Protein AF-A0A956CFL6-F1 (afdb_monomer)

Secondary structure (DSSP, 8-state):
-PPPPP----------------------------------PPPPP---PPPPPPPPPPPPPP---------PPPP---PPPP--PPP--------------TTSS-EEEEEEEEEETTEEEEEEEEE-TT-EEEEEEEEEE-HHHHHHHHHHHHHHHSS--TTEEEEEEEEEEEEE-SSGGG-EEEEEEEEEEEEEE---TTTS--BTTB-----EEEEEEEEEEEEEEEEEEETTTEEEEEEEEEEEEEEEEEEEE-----HHHHHHHHHHHHHHHHHHHHH-EEEEEEEEEEEE--

Mean predicted aligned error: 14.21 Å

Foldseek 3Di:
DDDDDDDDPDPPPPPPPPDPPPDPPPPPDDPPPPPDPPPDDDPDDDDDDPDDDDDPDDDDDDDDPPDDDPDDDDDDDDDDDDDDDDDDPPPPPPPPVCPVPPLQDKWWKKKFKDKPQAWTWIKIWIAHSQFKIKMKIKGKHALVSVCVQQVVLCVVPVHRPSFFHIWMKIWIKIWGDNDVVFQKIKIKTKMKIKTKGADDQVVVDCDPVDRFDFGIKIKIFIKIKMKIWGWDDDPDWKIKIKIKMKMATPWMFMDTRTPDPDPVNVVVVVVVRVVVGVSCNVPVMDIIIMIMIITTPD

Nearest PDB structures (foldseek):
  2vdf-assembly1_A  TM=3.842E-01  e=7.792E-02  Neisseria meningitidis
  6z8s-assembly2_B  TM=2.575E-01  e=1.413E-02  Pseudomonas aeruginosa PAO1
  3qq2-assembly1_A-2  TM=3.361E-01  e=1.146E-01  Bordetella pertussis
 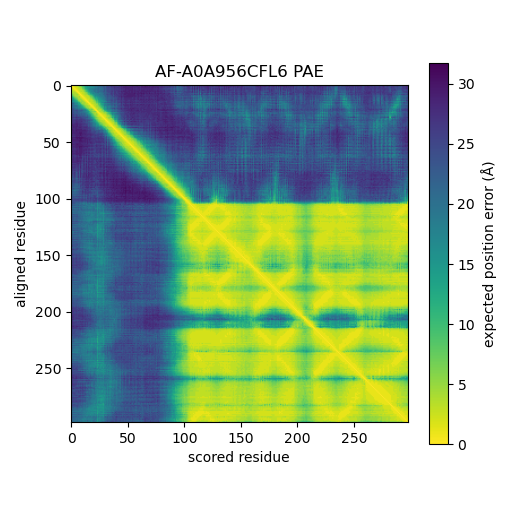 6z8u-assembly2_B  TM=2.393E-01  e=1.337E-02  Pseudomonas aeruginosa PAO1
  3qq2-assembly2_C  TM=2.927E-01  e=5.357E-01  Bordetella pertussis

Radius of gyration: 29.97 Å; Cα contacts (8 Å, |Δi|>4): 490; chains: 1; bounding box: 77×43×96 Å

Structure (mmCIF, N/CA/C/O backbone):
data_AF-A0A956CFL6-F1
#
_entry.id   AF-A0A956CFL6-F1
#
loop_
_atom_site.group_PDB
_atom_site.id
_atom_site.type_symbol
_atom_site.label_atom_id
_atom_site.label_alt_id
_atom_site.label_comp_id
_atom_site.label_asym_id
_atom_site.label_entity_id
_atom_site.label_seq_id
_atom_site.pdbx_PDB_ins_code
_atom_site.Cartn_x
_atom_site.Cartn_y
_atom_site.Cartn_z
_atom_site.occupancy
_atom_site.B_iso_or_equiv
_atom_site.auth_seq_id
_atom_site.auth_comp_id
_atom_site.auth_asym_id
_atom_site.auth_atom_id
_atom_site.pdbx_PDB_model_num
ATOM 1 N N . MET A 1 1 ? -13.188 -22.582 42.045 1.00 44.16 1 MET A N 1
ATOM 2 C CA . MET A 1 1 ? -12.687 -22.415 40.666 1.00 44.16 1 MET A CA 1
ATOM 3 C C . MET A 1 1 ? -13.712 -23.016 39.712 1.00 44.16 1 MET A C 1
ATOM 5 O O . MET A 1 1 ? -13.712 -24.233 39.569 1.00 44.16 1 MET A O 1
ATOM 9 N N . PRO A 1 2 ? -14.647 -22.235 39.146 1.00 41.56 2 PRO A N 1
ATOM 10 C CA . PRO A 1 2 ? -15.514 -22.729 38.086 1.00 41.56 2 PRO A CA 1
ATOM 11 C C . PRO A 1 2 ? -14.830 -22.556 36.720 1.00 41.56 2 PRO A C 1
ATOM 13 O O . PRO A 1 2 ? -14.077 -21.609 36.503 1.00 41.56 2 PRO A O 1
ATOM 16 N N . ALA A 1 3 ? -15.049 -23.527 35.836 1.00 42.81 3 ALA A N 1
ATOM 17 C CA . ALA A 1 3 ? -14.457 -23.612 34.504 1.00 42.81 3 ALA A CA 1
ATOM 18 C C . ALA A 1 3 ? -15.039 -22.555 33.545 1.00 42.81 3 ALA A C 1
ATOM 20 O O . ALA A 1 3 ? -16.239 -22.282 33.627 1.00 42.81 3 ALA A O 1
ATOM 21 N N . PRO A 1 4 ? -14.254 -22.004 32.598 1.00 44.91 4 PRO A N 1
ATOM 22 C CA . PRO A 1 4 ? -14.815 -21.162 31.553 1.00 44.91 4 PRO A CA 1
ATOM 23 C C . PRO A 1 4 ? -15.626 -22.019 30.573 1.00 44.91 4 PRO A C 1
ATOM 25 O O . PRO A 1 4 ? -15.122 -22.942 29.926 1.00 44.91 4 PRO A O 1
ATOM 28 N N . SER A 1 5 ? -16.916 -21.706 30.509 1.00 39.75 5 SER A N 1
ATOM 29 C CA . SER A 1 5 ? -17.884 -22.220 29.553 1.00 39.75 5 SER A CA 1
ATOM 30 C C . SER A 1 5 ? -17.546 -21.743 28.139 1.00 39.75 5 SER A C 1
ATOM 32 O O . SER A 1 5 ? -17.231 -20.583 27.889 1.00 39.75 5 SER A O 1
ATOM 34 N N . ARG A 1 6 ? -17.613 -22.686 27.198 1.00 50.19 6 ARG A N 1
ATOM 35 C CA . ARG A 1 6 ? -17.475 -22.461 25.758 1.00 50.19 6 ARG A CA 1
ATOM 36 C C . ARG A 1 6 ? -18.605 -21.551 25.266 1.00 50.19 6 ARG A C 1
ATOM 38 O O . ARG A 1 6 ? -19.769 -21.906 25.429 1.00 50.19 6 ARG A O 1
ATOM 45 N N . ALA A 1 7 ? -18.260 -20.449 24.605 1.00 34.88 7 ALA A N 1
ATOM 46 C CA . ALA A 1 7 ? -19.191 -19.655 23.812 1.00 34.88 7 ALA A CA 1
ATOM 47 C C . ALA A 1 7 ? -18.748 -19.641 22.341 1.00 34.88 7 ALA A C 1
ATOM 49 O O . ALA A 1 7 ? -17.567 -19.531 22.024 1.00 34.88 7 ALA A O 1
ATOM 50 N N . LEU A 1 8 ? -19.747 -19.849 21.488 1.00 33.66 8 LEU A N 1
ATOM 51 C CA . LEU A 1 8 ? -19.752 -20.103 20.052 1.00 33.66 8 LEU A CA 1
ATOM 52 C C . LEU A 1 8 ? -18.698 -19.340 19.224 1.00 33.66 8 LEU A C 1
ATOM 54 O O . LEU A 1 8 ? -18.769 -18.121 19.088 1.00 33.66 8 LEU A O 1
ATOM 58 N N . LEU A 1 9 ? -17.844 -20.088 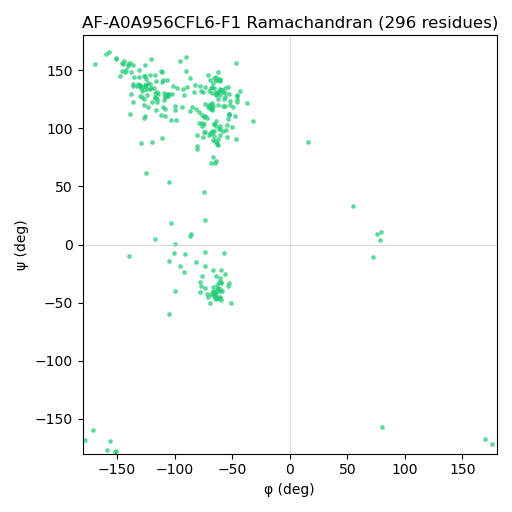18.512 1.00 30.09 9 LEU A N 1
ATOM 59 C CA . LEU A 1 9 ? -17.349 -19.653 17.204 1.00 30.09 9 LEU A CA 1
ATOM 60 C C . LEU A 1 9 ? -18.549 -19.635 16.244 1.00 30.09 9 LEU A C 1
ATOM 62 O O . LEU A 1 9 ? -18.960 -20.673 15.723 1.00 30.09 9 LEU A O 1
ATOM 66 N N . GLY A 1 10 ? -19.136 -18.460 16.039 1.00 27.61 10 GLY A N 1
ATOM 67 C CA . GLY A 1 10 ? -20.010 -18.219 14.900 1.00 27.61 10 GLY A CA 1
ATOM 68 C C . GLY A 1 10 ? -19.170 -18.262 13.629 1.00 27.61 10 GLY A C 1
ATOM 69 O O . GLY A 1 10 ? -18.249 -17.465 13.467 1.00 27.61 10 GLY A O 1
ATOM 70 N N . ALA A 1 11 ? -19.467 -19.207 12.740 1.00 27.94 11 ALA A N 1
ATOM 71 C CA . ALA A 1 11 ? -18.923 -19.221 11.393 1.00 27.94 11 ALA A CA 1
ATOM 72 C C . ALA A 1 11 ? -19.377 -17.943 10.669 1.00 27.94 11 ALA A C 1
ATOM 74 O O . ALA A 1 11 ? -20.512 -17.852 10.201 1.00 27.94 11 ALA A O 1
ATOM 75 N N . ALA A 1 12 ? -18.503 -16.939 10.604 1.00 30.56 12 ALA A N 1
ATOM 76 C CA . ALA A 1 12 ? -18.672 -15.813 9.702 1.00 30.56 12 ALA A CA 1
ATOM 77 C C . ALA A 1 12 ? -18.477 -16.348 8.280 1.00 30.56 12 ALA A C 1
ATOM 79 O O . ALA A 1 12 ? -17.354 -16.535 7.813 1.00 30.56 12 ALA A O 1
ATOM 80 N N . ALA A 1 13 ? -19.585 -16.672 7.617 1.00 26.25 13 ALA A N 1
ATOM 81 C CA . ALA A 1 13 ? -19.594 -16.948 6.193 1.00 26.25 13 ALA A CA 1
ATOM 82 C C . ALA A 1 13 ? -19.112 -15.681 5.472 1.00 26.25 13 ALA A C 1
ATOM 84 O O . ALA A 1 13 ? -19.848 -14.700 5.352 1.00 26.25 13 ALA A O 1
ATOM 85 N N . LEU A 1 14 ? -17.849 -15.704 5.041 1.00 28.67 14 LEU A N 1
ATOM 86 C CA . LEU A 1 14 ? -17.231 -14.709 4.176 1.00 28.67 14 LEU A CA 1
ATOM 87 C C . LEU A 1 14 ? -17.978 -14.729 2.837 1.00 28.67 14 LEU A C 1
ATOM 89 O O . LEU A 1 14 ? -17.619 -15.444 1.905 1.00 28.67 14 LEU A O 1
ATOM 93 N N . THR A 1 15 ? -19.074 -13.983 2.762 1.00 25.72 15 THR A N 1
ATOM 94 C CA . THR A 1 15 ? -19.744 -13.726 1.494 1.00 25.72 15 THR A CA 1
ATOM 95 C C . THR A 1 15 ? -18.887 -12.692 0.788 1.00 25.72 15 THR A C 1
ATOM 97 O O . THR A 1 15 ? -18.901 -11.518 1.152 1.00 25.72 15 THR A O 1
ATOM 100 N N . ILE A 1 16 ? -18.089 -13.141 -0.180 1.00 30.52 16 ILE A N 1
ATOM 101 C CA . ILE A 1 16 ? -17.451 -12.254 -1.149 1.00 30.52 16 ILE A CA 1
ATOM 102 C C . ILE A 1 16 ? -18.604 -11.561 -1.872 1.00 30.52 16 ILE A C 1
ATOM 104 O O . ILE A 1 16 ? -19.257 -12.148 -2.733 1.00 30.52 16 ILE A O 1
ATOM 108 N N . ILE A 1 17 ? -18.914 -10.332 -1.463 1.00 28.72 17 ILE A N 1
ATOM 109 C CA . ILE A 1 17 ? -19.810 -9.473 -2.222 1.00 28.72 17 ILE A CA 1
ATOM 110 C C . ILE A 1 17 ? -19.056 -9.190 -3.515 1.00 28.72 17 ILE A C 1
ATOM 112 O O . ILE A 1 17 ? -18.090 -8.429 -3.526 1.00 28.72 17 ILE A O 1
ATOM 116 N N . ALA A 1 18 ? -19.471 -9.853 -4.594 1.00 26.61 18 ALA A N 1
ATOM 117 C CA . ALA A 1 18 ? -19.138 -9.429 -5.938 1.00 26.61 18 ALA A CA 1
ATOM 118 C C . ALA A 1 18 ? -19.668 -7.999 -6.072 1.00 26.61 18 ALA A C 1
ATOM 120 O O . ALA A 1 18 ? -20.872 -7.785 -6.237 1.00 26.61 18 ALA A O 1
ATOM 121 N N . LEU A 1 19 ? -18.784 -7.015 -5.893 1.00 31.12 19 LEU A N 1
ATOM 122 C CA . LEU A 1 19 ? -19.118 -5.630 -6.171 1.00 31.12 19 LEU A CA 1
ATOM 123 C C . LEU A 1 19 ? -19.588 -5.582 -7.626 1.00 31.12 19 LEU A C 1
ATOM 125 O O . LEU A 1 19 ? -18.935 -6.172 -8.496 1.00 31.12 19 LEU A O 1
ATOM 129 N N . PRO A 1 20 ? -20.738 -4.953 -7.912 1.00 31.30 20 PRO A N 1
ATOM 130 C CA . PRO A 1 20 ? -21.190 -4.877 -9.277 1.00 31.30 20 PRO A CA 1
ATOM 131 C C . PRO A 1 20 ? -20.155 -4.053 -10.049 1.00 31.30 20 PRO A C 1
ATOM 133 O O . PRO A 1 20 ? -19.686 -3.008 -9.612 1.00 31.30 20 PRO A O 1
ATOM 136 N N . HIS A 1 21 ? -19.755 -4.600 -11.182 1.00 35.00 21 HIS A N 1
ATOM 137 C CA . HIS A 1 21 ? -18.913 -4.007 -12.206 1.00 35.00 21 HIS A CA 1
ATOM 138 C C . HIS A 1 21 ? -19.674 -2.825 -12.820 1.00 35.00 21 HIS A C 1
ATOM 140 O O . HIS A 1 21 ? -20.180 -2.909 -13.936 1.00 35.00 21 HIS A O 1
ATOM 146 N N . TRP A 1 22 ? -19.855 -1.727 -12.084 1.00 33.53 22 TRP A N 1
ATOM 147 C CA . TRP A 1 22 ? -20.389 -0.503 -12.674 1.00 33.53 22 TRP A CA 1
ATOM 148 C C . TRP A 1 22 ? -19.303 0.055 -13.585 1.00 33.53 22 TRP A C 1
ATOM 150 O O . TRP A 1 22 ? -18.358 0.701 -13.145 1.00 33.53 22 TRP A O 1
ATOM 160 N N . ALA A 1 23 ? -19.430 -0.324 -14.852 1.00 35.88 23 ALA A N 1
ATOM 161 C CA . ALA A 1 23 ? -19.041 0.394 -16.048 1.00 35.88 23 ALA A CA 1
ATOM 162 C C . ALA A 1 23 ? -18.074 1.570 -15.824 1.00 35.88 23 ALA A C 1
ATOM 164 O O . ALA A 1 23 ? -18.480 2.730 -15.814 1.00 35.88 23 ALA A O 1
ATOM 165 N N . TYR A 1 24 ? -16.772 1.278 -15.839 1.00 40.50 24 TYR A N 1
ATOM 166 C CA . TYR A 1 24 ? -15.932 2.076 -16.720 1.00 40.50 24 TYR A CA 1
ATOM 167 C C . TYR A 1 24 ? -16.387 1.731 -18.137 1.00 40.50 24 TYR A C 1
ATOM 169 O O . TYR A 1 24 ? -15.961 0.739 -18.725 1.00 40.50 24 TYR A O 1
ATOM 177 N N . ALA A 1 25 ? -17.317 2.524 -18.671 1.00 38.06 25 ALA A N 1
ATOM 178 C CA . ALA A 1 25 ? -17.385 2.696 -20.107 1.00 38.06 25 ALA A CA 1
ATOM 179 C C . ALA A 1 25 ? -16.056 3.354 -20.486 1.00 38.06 25 ALA A C 1
ATOM 181 O O . ALA A 1 25 ? -15.931 4.576 -20.475 1.00 38.06 25 ALA A O 1
ATOM 182 N N . ALA A 1 26 ? -15.031 2.530 -20.711 1.00 41.00 26 ALA A N 1
ATOM 183 C CA . ALA A 1 26 ? -13.892 2.957 -21.487 1.00 41.00 26 ALA A CA 1
ATOM 184 C C . ALA A 1 26 ? -14.494 3.479 -22.791 1.00 41.00 26 ALA A C 1
ATOM 186 O O . ALA A 1 26 ? -15.129 2.722 -23.531 1.00 41.00 26 ALA A O 1
ATOM 187 N N . GLU A 1 27 ? -14.394 4.789 -23.022 1.00 42.28 27 GLU A N 1
ATOM 188 C CA . GLU A 1 27 ? -14.569 5.334 -24.362 1.00 42.28 27 GLU A CA 1
ATOM 189 C C . GLU A 1 27 ? -13.801 4.408 -25.312 1.00 42.28 27 GLU A C 1
ATOM 191 O O . GLU A 1 27 ? -12.663 4.053 -24.981 1.00 42.28 27 GLU A O 1
ATOM 196 N N . PRO A 1 28 ? -14.386 3.961 -26.438 1.00 41.31 28 PRO A N 1
ATOM 197 C CA . PRO A 1 28 ? -13.636 3.213 -27.432 1.00 41.31 28 PRO A CA 1
ATOM 198 C C . PRO A 1 28 ? -12.503 4.117 -27.921 1.00 41.31 28 PRO A C 1
ATOM 200 O O . PRO A 1 28 ? -12.688 4.977 -28.781 1.00 41.31 28 PRO A O 1
ATOM 203 N N . GLN A 1 29 ? -11.333 3.974 -27.299 1.00 44.12 29 GLN A N 1
ATOM 204 C CA . GLN A 1 29 ? -10.140 4.703 -27.667 1.00 44.12 29 GLN A CA 1
ATOM 205 C C . GLN A 1 29 ? -9.760 4.182 -29.046 1.00 44.12 29 GLN A C 1
ATOM 207 O O . GLN A 1 29 ? -9.462 3.000 -29.226 1.00 44.12 29 GLN A O 1
ATOM 212 N N . SER A 1 30 ? -9.810 5.080 -30.029 1.00 50.00 30 SER A N 1
ATOM 213 C CA . SER A 1 30 ? -9.108 4.891 -31.292 1.00 50.00 30 SER A CA 1
ATOM 214 C C . SER A 1 30 ? -7.693 4.417 -30.951 1.00 50.00 30 SER A C 1
ATOM 216 O O . SER A 1 30 ? -7.073 5.055 -30.097 1.00 50.00 30 SER A O 1
ATOM 218 N N . PRO A 1 31 ? -7.191 3.314 -31.537 1.00 41.66 31 PRO A N 1
ATOM 219 C CA . PRO A 1 31 ? -5.889 2.768 -31.184 1.00 41.66 31 PRO A CA 1
ATOM 220 C C . PRO A 1 31 ? -4.858 3.888 -31.282 1.00 41.66 31 PRO A C 1
ATOM 222 O O . PRO A 1 31 ? -4.596 4.409 -32.371 1.00 41.66 31 PRO A O 1
ATOM 225 N N . ALA A 1 32 ? -4.329 4.304 -30.130 1.00 40.69 32 ALA A N 1
ATOM 226 C CA . ALA A 1 32 ? -3.222 5.233 -30.061 1.00 40.69 32 ALA A CA 1
ATOM 227 C C . ALA A 1 32 ? -2.026 4.494 -30.654 1.00 40.69 32 ALA A C 1
ATOM 229 O O . ALA A 1 32 ? -1.316 3.755 -29.980 1.00 40.69 32 ALA A O 1
ATOM 230 N N . THR A 1 33 ? -1.868 4.632 -31.966 1.00 38.94 33 THR A N 1
ATOM 231 C CA . THR A 1 33 ? -0.677 4.188 -32.670 1.00 38.94 33 THR A CA 1
ATOM 232 C C . THR A 1 33 ? 0.425 5.109 -32.176 1.00 38.94 33 THR A C 1
ATOM 234 O O . THR A 1 33 ? 0.512 6.257 -32.618 1.00 38.94 33 THR A O 1
ATOM 237 N N . ALA A 1 34 ? 1.206 4.647 -31.196 1.00 35.31 34 ALA A N 1
ATOM 238 C CA . ALA A 1 34 ? 2.460 5.280 -30.825 1.00 35.31 34 ALA A CA 1
ATOM 239 C C . ALA A 1 34 ? 3.297 5.353 -32.104 1.00 35.31 34 ALA A C 1
ATOM 241 O O . ALA A 1 34 ? 3.838 4.361 -32.588 1.00 35.31 34 ALA A O 1
ATOM 242 N N . SER A 1 35 ? 3.277 6.526 -32.728 1.00 35.47 35 SER A N 1
ATOM 243 C CA . SER A 1 35 ? 4.001 6.787 -33.957 1.00 35.47 35 SER A CA 1
ATOM 244 C C . SER A 1 35 ? 5.435 7.054 -33.539 1.00 35.47 35 SER A C 1
ATOM 246 O O . SER A 1 35 ? 5.838 8.201 -33.369 1.00 35.47 35 SER A O 1
ATOM 248 N N . PHE A 1 36 ? 6.199 5.988 -33.317 1.00 41.53 36 PHE A N 1
ATOM 249 C CA . PHE A 1 36 ? 7.647 6.097 -33.385 1.00 41.53 36 PHE A CA 1
ATOM 250 C C . PHE A 1 36 ? 7.970 6.657 -34.769 1.00 41.53 36 PHE A C 1
ATOM 252 O O . PHE A 1 36 ? 7.371 6.231 -35.762 1.00 41.53 36 PHE A O 1
ATOM 259 N N . ALA A 1 37 ? 8.865 7.640 -34.850 1.00 34.91 37 ALA A N 1
ATOM 260 C CA . ALA A 1 37 ? 9.386 8.091 -36.130 1.00 34.91 37 ALA A CA 1
ATOM 261 C C . ALA A 1 37 ? 10.150 6.918 -36.762 1.00 34.91 37 ALA A C 1
ATOM 263 O O . ALA A 1 37 ? 11.347 6.743 -36.544 1.00 34.91 37 ALA A O 1
ATOM 264 N N . LEU A 1 38 ? 9.428 6.073 -37.497 1.00 39.34 38 LEU A N 1
ATOM 265 C CA . LEU A 1 38 ? 9.995 5.035 -38.332 1.00 39.34 38 LEU A CA 1
ATOM 266 C C . LEU A 1 38 ? 10.913 5.743 -39.326 1.00 39.34 38 LEU A C 1
ATOM 268 O O . LEU A 1 38 ? 10.478 6.587 -40.112 1.00 39.34 38 LEU A O 1
ATOM 272 N N . ILE A 1 39 ? 12.198 5.394 -39.278 1.00 43.09 39 ILE A N 1
ATOM 273 C CA . ILE A 1 39 ? 13.089 5.536 -40.429 1.00 43.09 39 ILE A CA 1
ATOM 274 C C . ILE A 1 39 ? 12.300 4.986 -41.628 1.00 43.09 39 ILE A C 1
ATOM 276 O O . ILE A 1 39 ? 11.760 3.886 -41.493 1.00 43.09 39 ILE A O 1
ATOM 280 N N . PRO A 1 40 ? 12.164 5.729 -42.745 1.00 46.28 40 PRO A N 1
ATOM 281 C CA . PRO A 1 40 ? 11.295 5.336 -43.845 1.00 46.28 40 PRO A CA 1
ATOM 282 C C . PRO A 1 40 ? 11.621 3.910 -44.277 1.00 46.28 40 PRO A C 1
ATOM 284 O O . PRO A 1 40 ? 12.710 3.623 -44.776 1.00 46.28 40 PRO A O 1
ATOM 287 N N . GLU A 1 41 ? 10.666 3.022 -44.023 1.00 52.53 41 GLU A N 1
ATOM 288 C CA . GLU A 1 41 ? 10.701 1.636 -44.452 1.00 52.53 41 GLU A CA 1
ATOM 289 C C . GLU A 1 41 ? 10.822 1.632 -45.987 1.00 52.53 41 GLU A C 1
ATOM 291 O O . GLU A 1 41 ? 10.113 2.397 -46.657 1.00 52.53 41 GLU A O 1
ATOM 296 N N . PRO A 1 42 ? 11.751 0.860 -46.582 1.00 57.16 42 PRO A N 1
ATOM 297 C CA . PRO A 1 42 ? 11.830 0.757 -48.031 1.00 57.16 42 PRO A CA 1
ATOM 298 C C . PRO A 1 42 ? 10.472 0.291 -48.556 1.00 57.16 42 PRO A C 1
ATOM 300 O O . PRO A 1 42 ? 9.927 -0.698 -48.072 1.00 57.16 42 PRO A O 1
ATOM 303 N N . ALA A 1 43 ? 9.925 1.042 -49.517 1.00 56.34 43 ALA A N 1
ATOM 304 C CA . ALA A 1 43 ? 8.583 0.829 -50.044 1.00 56.34 43 ALA A CA 1
ATOM 305 C C . ALA A 1 43 ? 8.342 -0.665 -50.337 1.00 56.34 43 ALA A C 1
ATOM 307 O O . ALA A 1 43 ? 9.137 -1.266 -51.073 1.00 56.34 43 ALA A O 1
ATOM 308 N N . PRO A 1 44 ? 7.281 -1.278 -49.780 1.00 54.62 44 PRO A N 1
ATOM 309 C CA . PRO A 1 44 ? 7.008 -2.682 -50.019 1.00 54.62 44 PRO A CA 1
ATOM 310 C C . PRO A 1 44 ? 6.790 -2.893 -51.516 1.00 54.62 44 PRO A C 1
ATOM 312 O O . PRO A 1 44 ? 6.008 -2.195 -52.166 1.00 54.62 44 PRO A O 1
ATOM 315 N N . THR A 1 45 ? 7.513 -3.863 -52.071 1.00 64.69 45 THR A N 1
ATOM 316 C CA . THR A 1 45 ? 7.251 -4.347 -53.426 1.00 64.69 45 THR A CA 1
ATOM 317 C C . THR A 1 45 ? 5.839 -4.918 -53.409 1.00 64.69 45 THR A C 1
ATOM 319 O O . THR A 1 45 ? 5.545 -5.791 -52.598 1.00 64.69 45 THR A O 1
ATOM 322 N N . ALA A 1 46 ? 4.950 -4.372 -54.239 1.00 49.81 46 ALA A N 1
ATOM 323 C CA . ALA A 1 46 ? 3.545 -4.754 -54.277 1.00 49.81 46 ALA A CA 1
ATOM 324 C C . ALA A 1 46 ? 3.397 -6.214 -54.737 1.00 49.81 46 ALA A C 1
ATOM 326 O O . ALA A 1 46 ? 3.262 -6.494 -55.929 1.00 49.81 46 ALA A O 1
ATOM 327 N N . GLU A 1 47 ? 3.427 -7.155 -53.795 1.00 58.56 47 GLU A N 1
ATOM 328 C CA . GLU A 1 47 ? 3.019 -8.525 -54.062 1.00 58.56 47 GLU A CA 1
ATOM 329 C C . GLU A 1 47 ? 1.504 -8.554 -54.261 1.00 58.56 47 GLU A C 1
ATOM 331 O O . GLU A 1 47 ? 0.705 -8.136 -53.421 1.00 58.56 47 GLU A O 1
ATOM 336 N N . THR A 1 48 ? 1.110 -8.997 -55.450 1.00 60.56 48 THR A N 1
ATOM 337 C CA . THR A 1 48 ? -0.287 -9.135 -55.849 1.00 60.56 48 THR A CA 1
ATOM 338 C C . THR A 1 48 ? -0.872 -10.341 -55.120 1.00 60.56 48 THR A C 1
ATOM 340 O O . THR A 1 48 ? -0.685 -11.479 -55.547 1.00 60.56 48 THR A O 1
ATOM 343 N N . PHE A 1 49 ? -1.559 -10.112 -54.001 1.00 64.50 49 PHE A N 1
ATOM 344 C CA . PHE A 1 49 ? -2.257 -11.187 -53.300 1.00 64.50 49 PHE A CA 1
ATOM 345 C C . PHE A 1 49 ? -3.434 -11.698 -54.149 1.00 64.50 49 PHE A C 1
ATOM 347 O O . PHE A 1 49 ? -4.242 -10.890 -54.622 1.00 64.50 49 PHE A O 1
ATOM 354 N N . PRO A 1 50 ? -3.568 -13.021 -54.359 1.00 73.19 50 PRO A N 1
ATOM 355 C CA . PRO A 1 50 ? -4.743 -13.582 -55.006 1.00 73.19 50 PRO A CA 1
ATOM 356 C C . PRO A 1 50 ? -5.989 -13.326 -54.152 1.00 73.19 50 PRO A C 1
ATOM 358 O O . PRO A 1 50 ? -5.946 -13.390 -52.922 1.00 73.19 50 PRO A O 1
ATOM 361 N N . ALA A 1 51 ? -7.103 -13.030 -54.824 1.00 73.50 51 ALA A N 1
ATOM 362 C CA . ALA A 1 51 ? -8.385 -12.770 -54.183 1.00 73.50 51 ALA A CA 1
ATOM 363 C C . ALA A 1 51 ? -8.774 -13.927 -53.238 1.00 73.50 51 ALA A C 1
ATOM 365 O O . ALA A 1 51 ? -8.634 -15.095 -53.621 1.00 73.50 51 ALA A O 1
ATOM 366 N N . PRO A 1 52 ? -9.266 -13.629 -52.022 1.00 74.25 52 PRO A N 1
ATOM 367 C CA . PRO A 1 52 ? -9.677 -14.662 -51.086 1.00 74.25 52 PRO A CA 1
ATOM 368 C C . PRO A 1 52 ? -10.823 -15.496 -51.681 1.00 74.25 52 PRO A C 1
ATOM 370 O O . PRO A 1 52 ? -11.701 -14.949 -52.358 1.00 74.25 52 PRO A O 1
ATOM 373 N N . PRO A 1 53 ? -10.835 -16.820 -51.447 1.00 78.94 53 PRO A N 1
ATOM 374 C CA . PRO A 1 53 ? -11.914 -17.678 -51.911 1.00 78.94 53 PRO A CA 1
ATOM 375 C C . PRO A 1 53 ? -13.250 -17.274 -51.263 1.00 78.94 53 PRO A C 1
ATOM 377 O O . PRO A 1 53 ? -13.266 -16.806 -50.120 1.00 78.94 53 PRO A O 1
ATOM 380 N N . PRO A 1 54 ? -14.382 -17.458 -51.967 1.00 74.38 54 PRO A N 1
ATOM 381 C CA . PRO A 1 54 ? -15.696 -17.125 -51.437 1.00 74.38 54 PRO A CA 1
ATOM 382 C C . PRO A 1 54 ? -15.991 -17.930 -50.167 1.00 74.38 54 PRO A C 1
ATOM 384 O O . PRO A 1 54 ? -15.783 -19.144 -50.115 1.00 74.38 54 PRO A O 1
ATOM 387 N N . THR A 1 55 ? -16.491 -17.239 -49.144 1.00 74.19 55 THR A N 1
ATOM 388 C CA . THR A 1 55 ? -16.913 -17.826 -47.871 1.00 74.19 55 THR A CA 1
ATOM 389 C C . THR A 1 55 ? -17.985 -18.899 -48.114 1.00 74.19 55 THR A C 1
ATOM 391 O O . THR A 1 55 ? -19.002 -18.596 -48.744 1.00 74.19 55 THR A O 1
ATOM 394 N N . PRO A 1 56 ? -17.805 -20.144 -47.630 1.00 69.50 56 PRO A N 1
ATOM 395 C CA . PRO A 1 56 ? -18.833 -21.173 -47.724 1.00 69.50 56 PRO A CA 1
ATOM 396 C C . PRO A 1 56 ? -20.114 -20.726 -47.017 1.00 69.50 56 PRO A C 1
ATOM 398 O O . PRO A 1 56 ? -20.070 -20.240 -45.886 1.00 69.50 56 PRO A O 1
ATOM 401 N N . ALA A 1 57 ? -21.254 -20.907 -47.685 1.00 70.69 57 ALA A N 1
ATOM 402 C CA . ALA A 1 57 ? -22.568 -20.627 -47.123 1.00 70.69 57 ALA A CA 1
ATOM 403 C C . ALA A 1 57 ? -22.767 -21.422 -45.823 1.00 70.69 57 ALA A C 1
ATOM 405 O O . ALA A 1 57 ? -22.711 -22.653 -45.809 1.00 70.69 57 ALA A O 1
ATOM 406 N N . GLN A 1 58 ? -22.976 -20.697 -44.726 1.00 70.75 58 GLN A N 1
ATOM 407 C CA . GLN A 1 58 ? -23.199 -21.259 -43.401 1.00 70.75 58 GLN A CA 1
ATOM 408 C C . GLN A 1 58 ? -24.539 -22.009 -43.394 1.00 70.75 58 GLN A C 1
ATOM 410 O O . GLN A 1 58 ? -25.589 -21.424 -43.661 1.00 70.75 58 GLN A O 1
ATOM 415 N N . ALA A 1 59 ? -24.503 -23.315 -43.127 1.00 73.38 59 ALA A N 1
ATOM 416 C CA . ALA A 1 59 ? -25.710 -24.118 -42.970 1.00 73.38 59 ALA A CA 1
ATOM 417 C C . ALA A 1 59 ? -26.518 -23.637 -41.746 1.00 73.38 59 ALA A C 1
ATOM 419 O O . ALA A 1 59 ? -25.916 -23.243 -40.741 1.00 73.38 59 ALA A O 1
ATOM 420 N N . PRO A 1 60 ? -27.862 -23.666 -41.799 1.00 70.06 60 PRO A N 1
ATOM 421 C CA . PRO A 1 60 ? -28.695 -23.266 -40.672 1.00 70.06 60 PRO A CA 1
ATOM 422 C C . PRO A 1 60 ? -28.413 -24.150 -39.452 1.00 70.06 60 PRO A C 1
ATOM 424 O O . PRO A 1 60 ? -28.336 -25.375 -39.556 1.00 70.06 60 PRO A O 1
ATOM 427 N N . ALA A 1 61 ? -28.247 -23.510 -38.294 1.00 72.88 61 ALA A N 1
ATOM 428 C CA . ALA A 1 61 ? -28.020 -24.196 -37.031 1.00 72.88 61 ALA A CA 1
ATOM 429 C C . ALA A 1 61 ? -29.211 -25.115 -36.684 1.00 72.88 61 ALA A C 1
ATOM 431 O O . ALA A 1 61 ? -30.364 -24.729 -36.904 1.00 72.88 61 ALA A O 1
ATOM 432 N N . PRO A 1 62 ? -28.966 -26.314 -36.126 1.00 69.56 62 PRO A N 1
ATOM 433 C CA . PRO A 1 62 ? -30.033 -27.190 -35.668 1.00 69.56 62 PRO A CA 1
ATOM 434 C C . PRO A 1 62 ? -30.800 -26.530 -34.519 1.00 69.56 62 PRO A C 1
ATOM 436 O O . PRO A 1 62 ? -30.217 -26.069 -33.536 1.00 69.56 62 PRO A O 1
ATOM 439 N N . VAL A 1 63 ? -32.126 -26.500 -34.649 1.00 70.81 63 VAL A N 1
ATOM 440 C CA . VAL A 1 63 ? -33.052 -26.117 -33.581 1.00 70.81 63 VAL A CA 1
ATOM 441 C C . VAL A 1 63 ? -32.940 -27.171 -32.482 1.00 70.81 63 VAL A C 1
ATOM 443 O O . VAL A 1 63 ? -33.412 -28.294 -32.634 1.00 70.81 63 VAL A O 1
ATOM 446 N N . VAL A 1 64 ? -32.259 -26.825 -31.392 1.00 69.56 64 VAL A N 1
ATOM 447 C CA . VAL A 1 64 ? -32.217 -27.654 -30.187 1.00 69.56 64 VAL A CA 1
ATOM 448 C C . VAL A 1 64 ? -33.520 -27.422 -29.430 1.00 69.56 64 VAL A C 1
ATOM 450 O O . VAL A 1 64 ? -33.713 -26.374 -28.815 1.00 69.56 64 VAL A O 1
ATOM 453 N N . ASP A 1 65 ? -34.413 -28.404 -29.510 1.00 65.62 65 ASP A N 1
ATOM 454 C CA . ASP A 1 65 ? -35.629 -28.492 -28.708 1.00 65.62 65 ASP A CA 1
ATOM 455 C C . ASP A 1 65 ? -35.240 -28.646 -27.227 1.00 65.62 65 ASP A C 1
ATOM 457 O O . ASP A 1 65 ? -34.766 -29.697 -26.783 1.00 65.62 65 ASP A O 1
ATOM 461 N N . ARG A 1 66 ? -35.340 -27.551 -26.463 1.00 58.34 66 ARG A N 1
ATOM 462 C CA . ARG A 1 66 ? -35.158 -27.570 -25.008 1.00 58.34 66 ARG A CA 1
ATOM 463 C C . ARG A 1 66 ? -36.408 -28.173 -24.385 1.00 58.34 66 ARG A C 1
ATOM 465 O O . ARG A 1 66 ? -37.342 -27.451 -24.048 1.00 58.34 66 ARG A O 1
ATOM 472 N N . GLY A 1 67 ? -36.373 -29.486 -24.179 1.00 62.50 67 GLY A N 1
ATOM 473 C CA . GLY A 1 67 ? -37.281 -30.162 -23.262 1.00 62.50 67 GLY A CA 1
ATOM 474 C C . GLY A 1 67 ? -37.257 -29.476 -21.894 1.00 62.50 67 GLY A C 1
ATOM 475 O O . GLY A 1 67 ? -36.209 -29.348 -21.258 1.00 62.50 67 GLY A O 1
ATOM 476 N N . GLU A 1 68 ? -38.421 -28.992 -21.481 1.00 65.69 68 GLU A N 1
ATOM 477 C CA . GLU A 1 68 ? -38.668 -28.306 -20.220 1.00 65.69 68 GLU A CA 1
ATOM 478 C C . GLU A 1 68 ? -38.519 -29.307 -19.053 1.00 65.69 68 GLU A C 1
ATOM 480 O O . GLU A 1 68 ? -39.221 -30.322 -19.026 1.00 65.69 68 GLU A O 1
ATOM 485 N N . PRO A 1 69 ? -37.609 -29.094 -18.083 1.00 63.06 69 PRO A N 1
ATOM 486 C CA . PRO A 1 69 ? -37.519 -29.973 -16.926 1.00 63.06 69 PRO A CA 1
ATOM 487 C C . PRO A 1 69 ? -38.687 -29.689 -15.972 1.00 63.06 69 PRO A C 1
ATOM 489 O O . PRO A 1 69 ? -38.680 -28.717 -15.216 1.00 63.06 69 PRO A O 1
ATOM 492 N N . THR A 1 70 ? -39.693 -30.564 -15.977 1.00 64.50 70 THR A N 1
ATOM 493 C CA . THR A 1 70 ? -40.760 -30.594 -14.970 1.00 64.50 70 THR A CA 1
ATOM 494 C C . THR A 1 70 ? -40.174 -31.010 -13.623 1.00 64.50 70 THR A C 1
ATOM 496 O O . THR A 1 70 ? -40.000 -32.197 -13.346 1.00 64.50 70 THR A O 1
ATOM 499 N N . ASN A 1 71 ? -39.846 -30.032 -12.783 1.00 67.19 71 ASN A N 1
ATOM 500 C CA . ASN A 1 71 ? -39.396 -30.276 -11.418 1.00 67.19 71 ASN A CA 1
ATOM 501 C C . ASN A 1 71 ? -40.632 -30.379 -10.497 1.00 67.19 71 ASN A C 1
ATOM 503 O O . ASN A 1 71 ? -41.365 -29.393 -10.370 1.00 67.19 71 ASN A O 1
ATOM 507 N N . PRO A 1 72 ? -40.929 -31.541 -9.885 1.00 67.31 72 PRO A N 1
ATOM 508 C CA . PRO A 1 72 ? -42.090 -31.685 -9.014 1.00 67.31 72 PRO A CA 1
ATOM 509 C C . PRO A 1 72 ? -41.910 -30.849 -7.742 1.00 67.31 72 PRO A C 1
ATOM 511 O O . PRO A 1 72 ? -40.957 -31.015 -6.984 1.00 67.31 72 PRO A O 1
ATOM 514 N N . ARG A 1 73 ? -42.854 -29.932 -7.516 1.00 72.00 73 ARG A N 1
ATOM 515 C CA . ARG A 1 73 ? -42.957 -29.098 -6.315 1.00 72.00 73 ARG A CA 1
ATOM 516 C C . ARG A 1 73 ? -43.357 -29.982 -5.120 1.00 72.00 73 ARG A C 1
ATOM 518 O O . ARG A 1 73 ? -44.450 -30.543 -5.165 1.00 72.00 73 ARG A O 1
ATOM 525 N N . PRO A 1 74 ? -42.538 -30.117 -4.062 1.00 69.75 74 PRO A N 1
ATOM 526 C CA . PRO A 1 74 ? -42.959 -30.823 -2.857 1.00 69.75 74 PRO A CA 1
ATOM 527 C C . PRO A 1 74 ? -44.052 -30.029 -2.128 1.00 69.75 74 PRO A C 1
ATOM 529 O O . PRO A 1 74 ? -43.955 -28.808 -1.973 1.00 69.75 74 PRO A O 1
ATOM 532 N N . GLU A 1 75 ? -45.107 -30.725 -1.707 1.00 69.69 75 GLU A N 1
ATOM 533 C CA . GLU A 1 75 ? -46.192 -30.158 -0.907 1.00 69.69 75 GLU A CA 1
ATOM 534 C C . GLU A 1 75 ? -45.713 -29.805 0.515 1.00 69.69 75 GLU A C 1
ATOM 536 O O . GLU A 1 75 ? -44.930 -30.552 1.111 1.00 69.69 75 GLU A O 1
ATOM 541 N N . PRO A 1 76 ? -46.179 -28.685 1.094 1.00 67.06 76 PRO A N 1
ATOM 542 C CA . PRO A 1 76 ? -45.880 -28.333 2.474 1.00 67.06 76 PRO A CA 1
ATOM 543 C C . PRO A 1 76 ? -46.676 -29.220 3.443 1.00 67.06 76 PRO A C 1
ATOM 545 O O . PRO A 1 76 ? -47.891 -29.086 3.583 1.00 67.06 76 PRO A O 1
ATOM 548 N N . VAL A 1 77 ? -45.977 -30.104 4.157 1.00 72.75 77 VAL A N 1
ATOM 549 C CA . VAL A 1 77 ? -46.527 -30.830 5.310 1.00 72.75 77 VAL A CA 1
ATOM 550 C C . VAL A 1 77 ? -46.568 -29.873 6.503 1.00 72.75 77 VAL A C 1
ATOM 552 O O . VAL A 1 77 ? -45.543 -29.565 7.109 1.00 72.75 77 VAL A O 1
ATOM 555 N N . PHE A 1 78 ? -47.762 -29.382 6.833 1.00 63.38 78 PHE A N 1
ATOM 556 C CA . PHE A 1 78 ? -48.010 -28.610 8.049 1.00 63.38 78 PHE A CA 1
ATOM 557 C C . PHE A 1 78 ? -47.965 -29.537 9.270 1.00 63.38 78 PHE A C 1
ATOM 559 O O . PHE A 1 78 ? -48.869 -30.343 9.485 1.00 63.38 78 PHE A O 1
ATOM 566 N N . ALA A 1 79 ? -46.919 -29.410 10.086 1.00 71.25 79 ALA A N 1
ATOM 567 C CA . ALA A 1 79 ? -46.895 -29.993 11.422 1.00 71.25 79 ALA A CA 1
ATOM 568 C C . ALA A 1 79 ? -47.723 -29.120 12.393 1.00 71.25 79 ALA A C 1
ATOM 570 O O . ALA A 1 79 ? -47.600 -27.891 12.354 1.00 71.25 79 ALA A O 1
ATOM 571 N N . PRO A 1 80 ? -48.557 -29.712 13.268 1.00 65.25 80 PRO A N 1
ATOM 572 C CA . PRO A 1 80 ? -49.289 -28.971 14.289 1.00 65.25 80 PRO A CA 1
ATOM 573 C C . PRO A 1 80 ? -48.336 -28.383 15.339 1.00 65.25 80 PRO A C 1
ATOM 575 O O . PRO A 1 80 ? -47.379 -29.024 15.773 1.00 65.25 80 PRO A O 1
ATOM 578 N N . ALA A 1 81 ? -48.624 -27.146 15.740 1.00 59.47 81 ALA A N 1
ATOM 579 C CA . ALA A 1 81 ? -47.856 -26.388 16.716 1.00 59.47 81 ALA A CA 1
ATOM 580 C C . ALA A 1 81 ? -47.874 -27.054 18.108 1.00 59.47 81 ALA A C 1
ATOM 582 O O . ALA A 1 81 ? -48.958 -27.338 18.627 1.00 59.47 81 ALA A O 1
ATOM 583 N N . PRO A 1 82 ? -46.716 -27.254 18.763 1.00 65.31 82 PRO A N 1
ATOM 584 C CA . PRO A 1 82 ? -46.692 -27.540 20.186 1.00 65.31 82 PRO A CA 1
ATOM 585 C C . PRO A 1 82 ? -47.008 -26.263 20.974 1.00 65.31 82 PRO A C 1
ATOM 587 O O . PRO A 1 82 ? -46.309 -25.255 20.883 1.00 65.31 82 PRO A O 1
ATOM 590 N N . VAL A 1 83 ? -48.078 -26.329 21.766 1.00 63.72 83 VAL A N 1
ATOM 591 C CA . VAL A 1 83 ? -48.386 -25.379 22.837 1.00 63.72 83 VAL A CA 1
ATOM 592 C C . VAL A 1 83 ? -47.274 -25.489 23.879 1.00 63.72 83 VAL A C 1
ATOM 594 O O . VAL A 1 83 ? -47.201 -26.478 24.607 1.00 63.72 83 VAL A O 1
ATOM 597 N N . GLN A 1 84 ? -46.387 -24.497 23.929 1.00 58.00 84 GLN A N 1
ATOM 598 C CA . GLN A 1 84 ? -45.369 -24.387 24.969 1.00 58.00 84 GLN A CA 1
ATOM 599 C C . GLN A 1 84 ? -45.859 -23.405 26.032 1.00 58.00 84 GLN A C 1
ATOM 601 O O . GLN A 1 84 ? -45.944 -22.202 25.809 1.00 58.00 84 GLN A O 1
ATOM 606 N N . SER A 1 85 ? -46.235 -23.967 27.175 1.00 59.22 85 SER A N 1
ATOM 607 C CA . SER A 1 85 ? -46.548 -23.269 28.416 1.00 59.22 85 SER A CA 1
ATOM 608 C C . SER A 1 85 ? -45.338 -22.490 28.930 1.00 59.22 85 SER A C 1
ATOM 610 O O . SER A 1 85 ? -44.250 -23.059 29.044 1.00 59.22 85 SER A O 1
ATOM 612 N N . ASP A 1 86 ? -45.568 -21.225 29.279 1.00 60.00 86 ASP A N 1
ATOM 613 C CA . ASP A 1 86 ? -44.629 -20.312 29.928 1.00 60.00 86 ASP A CA 1
ATOM 614 C C . ASP A 1 86 ? -43.953 -20.934 31.162 1.00 60.00 86 ASP A C 1
ATOM 616 O O . ASP A 1 86 ? -44.628 -21.212 32.160 1.00 60.00 86 ASP A O 1
ATOM 620 N N . PRO A 1 87 ? -42.617 -21.083 31.177 1.00 61.50 87 PRO A N 1
ATOM 621 C CA . PRO A 1 87 ? -41.887 -21.091 32.424 1.00 61.50 87 PRO A CA 1
ATOM 622 C C . PRO A 1 87 ? -41.683 -19.638 32.859 1.00 61.50 87 PRO A C 1
ATOM 624 O O . PRO A 1 87 ? -41.023 -18.846 32.185 1.00 61.50 87 PRO A O 1
ATOM 627 N N . VAL A 1 88 ? -42.279 -19.317 34.007 1.00 58.81 88 VAL A N 1
ATOM 628 C CA . VAL A 1 88 ? -41.987 -18.164 34.863 1.00 58.81 88 VAL A CA 1
ATOM 629 C C . VAL A 1 88 ? -40.502 -17.813 34.762 1.00 58.81 88 VAL A C 1
ATOM 631 O O . VAL A 1 88 ? -39.633 -18.543 35.238 1.00 58.81 88 VAL A O 1
ATOM 634 N N . ARG A 1 89 ? -40.214 -16.714 34.064 1.00 58.75 89 ARG A N 1
ATOM 635 C CA . ARG A 1 89 ? -38.858 -16.220 33.863 1.00 58.75 89 ARG A CA 1
ATOM 636 C C . ARG A 1 89 ? -38.478 -15.469 35.128 1.00 58.75 89 ARG A C 1
ATOM 638 O O . ARG A 1 89 ? -38.829 -14.301 35.278 1.00 58.75 89 ARG A O 1
ATOM 645 N N . ASP A 1 90 ? -37.810 -16.172 36.037 1.00 52.34 90 ASP A N 1
ATOM 646 C CA . ASP A 1 90 ? -37.081 -15.565 37.143 1.00 52.34 90 ASP A CA 1
ATOM 647 C C . ASP A 1 90 ? -36.233 -14.423 36.580 1.00 52.34 90 ASP A C 1
ATOM 649 O O . ASP A 1 90 ? -35.281 -14.621 35.818 1.00 52.34 90 ASP A O 1
ATOM 653 N N . THR A 1 91 ? -36.632 -13.205 36.927 1.00 55.59 91 THR A N 1
ATOM 654 C CA . THR A 1 91 ? -35.859 -11.983 36.763 1.00 55.59 91 THR A CA 1
ATOM 655 C C . THR A 1 91 ? -34.652 -12.076 37.686 1.00 55.59 91 THR A C 1
ATOM 657 O O . THR A 1 91 ? -34.616 -11.458 38.750 1.00 55.59 91 THR A O 1
ATOM 660 N N . ALA A 1 92 ? -33.660 -12.878 37.294 1.00 59.41 92 ALA A N 1
ATOM 661 C CA . ALA A 1 92 ? -32.303 -12.655 37.749 1.00 59.41 92 ALA A CA 1
ATOM 662 C C . ALA A 1 92 ? -31.991 -11.187 37.426 1.00 59.41 92 ALA A C 1
ATOM 664 O O . ALA A 1 92 ? -32.296 -10.753 36.305 1.00 59.41 92 ALA A O 1
ATOM 665 N N . PRO A 1 93 ? -31.486 -10.400 38.393 1.00 55.62 93 PRO A N 1
ATOM 666 C CA . PRO A 1 93 ? -31.115 -9.026 38.127 1.00 55.62 93 PRO A CA 1
ATOM 667 C C . PRO A 1 93 ? -30.211 -9.075 36.909 1.00 55.62 93 PRO A C 1
ATOM 669 O O . PRO A 1 93 ? -29.247 -9.840 36.892 1.00 55.62 93 PRO A O 1
ATOM 672 N N . ALA A 1 94 ? -30.598 -8.337 35.869 1.00 58.56 94 ALA A N 1
ATOM 673 C CA . ALA A 1 94 ? -29.694 -8.016 34.795 1.00 58.56 94 ALA A CA 1
ATOM 674 C C . ALA A 1 94 ? -28.456 -7.473 35.501 1.00 58.56 94 ALA A C 1
ATOM 676 O O . ALA A 1 94 ? -28.476 -6.361 36.029 1.00 58.56 94 ALA A O 1
ATOM 677 N N . GLU A 1 95 ? -27.425 -8.309 35.617 1.00 54.28 95 GLU A N 1
ATOM 678 C CA . GLU A 1 95 ? -26.071 -7.838 35.751 1.00 54.28 95 GLU A CA 1
ATOM 679 C C . GLU A 1 95 ? -25.934 -6.943 34.532 1.00 54.28 95 GLU A C 1
ATOM 681 O O . GLU A 1 95 ? -25.723 -7.409 33.412 1.00 54.28 95 GLU A O 1
ATOM 686 N N . GLU A 1 96 ? -26.219 -5.655 34.742 1.00 50.78 96 GLU A N 1
ATOM 687 C CA . GLU A 1 96 ? -25.670 -4.560 33.982 1.00 50.78 96 GLU A CA 1
ATOM 688 C C . GLU A 1 96 ? -24.195 -4.894 33.935 1.00 50.78 96 GLU A C 1
ATOM 690 O O . GLU A 1 96 ? -23.436 -4.605 34.864 1.00 50.78 96 GLU A O 1
ATOM 695 N N . ALA A 1 97 ? -23.819 -5.631 32.892 1.00 56.28 97 ALA A N 1
ATOM 696 C CA . ALA A 1 97 ? -22.455 -5.822 32.514 1.00 56.28 97 ALA A CA 1
ATOM 697 C C . ALA A 1 97 ? -21.977 -4.391 32.393 1.00 56.28 97 ALA A C 1
ATOM 699 O O . ALA A 1 97 ? -22.369 -3.662 31.480 1.00 56.28 97 ALA A O 1
ATOM 700 N N . LYS A 1 98 ? -21.238 -3.959 33.415 1.00 48.56 98 LYS A N 1
ATOM 701 C CA . LYS A 1 98 ? -20.500 -2.716 33.443 1.00 48.56 98 LYS A CA 1
ATOM 702 C C . LYS A 1 98 ? -19.451 -2.859 32.353 1.00 48.56 98 LYS A C 1
ATOM 704 O O . LYS A 1 98 ? -18.269 -3.009 32.631 1.00 48.56 98 LYS A O 1
ATOM 709 N N . SER A 1 99 ? -19.884 -2.818 31.098 1.00 53.50 99 SER A N 1
ATOM 710 C CA . SER A 1 99 ? -19.077 -2.418 29.972 1.00 53.50 99 SER A CA 1
ATOM 711 C C . SER A 1 99 ? -18.849 -0.925 30.185 1.00 53.50 99 SER A C 1
ATOM 713 O O . SER A 1 99 ? -19.478 -0.082 29.539 1.00 53.50 99 SER A O 1
ATOM 715 N N . GLY A 1 100 ? -18.039 -0.595 31.199 1.00 50.16 100 GLY A N 1
ATOM 716 C CA . GLY A 1 100 ? -17.460 0.729 31.346 1.00 50.16 100 GLY A CA 1
ATOM 717 C C . GLY A 1 100 ? -16.929 1.097 29.973 1.00 50.16 100 GLY A C 1
ATOM 718 O O . GLY A 1 100 ? -16.245 0.287 29.348 1.00 50.16 100 GLY A O 1
ATOM 719 N N . GLY A 1 101 ? -17.420 2.218 29.449 1.00 53.31 101 GLY A N 1
ATOM 720 C CA . GLY A 1 101 ? -17.343 2.528 28.033 1.00 53.31 101 GLY A CA 1
ATOM 721 C C . GLY A 1 101 ? -15.909 2.431 27.542 1.00 53.31 101 GLY A C 1
ATOM 722 O O . GLY A 1 101 ? -15.110 3.319 27.808 1.00 53.31 101 GLY A O 1
ATOM 723 N N . ALA A 1 102 ? -15.612 1.390 26.762 1.00 56.59 102 ALA A N 1
ATOM 724 C CA . ALA A 1 102 ? -14.349 1.258 26.038 1.00 56.59 102 ALA A CA 1
ATOM 725 C C . ALA A 1 102 ? -14.087 2.453 25.090 1.00 56.59 102 ALA A C 1
ATOM 727 O O . ALA A 1 102 ? -13.020 2.560 24.506 1.00 56.59 102 ALA A O 1
ATOM 728 N N . SER A 1 103 ? -15.066 3.354 24.932 1.00 59.50 103 SER A N 1
ATOM 729 C CA . SER A 1 103 ? -14.960 4.618 24.209 1.00 59.50 103 SER A CA 1
ATOM 730 C C . SER A 1 103 ? -14.168 5.711 24.931 1.00 59.50 103 SER A C 1
ATOM 732 O O . SER A 1 103 ? -13.774 6.661 24.271 1.00 59.50 103 SER A O 1
ATOM 734 N N . ASP A 1 104 ? -13.947 5.621 26.246 1.00 75.31 104 ASP A N 1
ATOM 735 C CA . ASP A 1 104 ? -13.403 6.753 27.022 1.00 75.31 104 ASP A CA 1
ATOM 736 C C . ASP A 1 104 ? -11.894 6.639 27.283 1.00 75.31 104 ASP A C 1
ATOM 738 O O . ASP A 1 104 ? -11.296 7.500 27.932 1.00 75.31 104 ASP A O 1
ATOM 742 N N . GLN A 1 105 ? -11.265 5.574 26.792 1.00 88.81 105 GLN A N 1
ATOM 743 C CA . GLN A 1 105 ? -9.859 5.284 27.035 1.00 88.81 105 GLN A CA 1
ATOM 744 C C . GLN A 1 105 ? -9.043 5.449 25.757 1.00 88.81 105 GLN A C 1
ATOM 746 O O . GLN A 1 105 ? -9.525 5.254 24.643 1.00 88.81 105 GLN A O 1
ATOM 751 N N . TRP A 1 106 ? -7.789 5.853 25.938 1.00 95.19 106 TRP A N 1
ATOM 752 C CA . TRP A 1 106 ? -6.795 5.773 24.879 1.00 95.19 106 TRP A CA 1
ATOM 753 C C . TRP A 1 106 ? -6.579 4.303 24.526 1.00 95.19 106 TRP A C 1
ATOM 755 O O . TRP A 1 106 ? -6.530 3.468 25.426 1.00 95.19 106 TRP A O 1
ATOM 765 N N . MET A 1 107 ? -6.409 4.005 23.242 1.00 95.06 107 MET A N 1
ATOM 766 C CA . MET A 1 107 ? -6.113 2.657 22.756 1.00 95.06 107 MET A CA 1
ATOM 767 C C . MET A 1 107 ? -4.791 2.697 21.997 1.00 95.06 107 MET A C 1
ATOM 769 O O . MET A 1 107 ? -4.571 3.576 21.158 1.00 95.06 107 MET A O 1
ATOM 773 N N . LEU A 1 108 ? -3.909 1.744 22.277 1.00 97.00 108 LEU A N 1
ATOM 774 C CA . LEU A 1 108 ? -2.678 1.548 21.519 1.00 97.00 108 LEU A CA 1
ATOM 775 C C . LEU A 1 108 ? -2.654 0.098 21.079 1.00 97.00 108 LEU A C 1
ATOM 777 O O . LEU A 1 108 ? -2.445 -0.791 21.890 1.00 97.00 108 LEU A O 1
ATOM 781 N N . SER A 1 109 ? -2.845 -0.137 19.792 1.00 97.19 109 SER A N 1
ATOM 782 C CA . SER A 1 109 ? -2.938 -1.485 19.248 1.00 97.19 109 SER A CA 1
ATOM 783 C C . SER A 1 109 ? -1.733 -1.835 18.389 1.00 97.19 109 SER A C 1
ATOM 785 O O . SER A 1 109 ? -1.239 -1.005 17.622 1.00 97.19 109 SER A O 1
ATOM 787 N N . LEU A 1 110 ? -1.273 -3.078 18.522 1.00 98.06 110 LEU A N 1
ATOM 788 C CA . LEU A 1 110 ? -0.318 -3.714 17.620 1.00 98.06 110 LEU A CA 1
ATOM 789 C C . LEU A 1 110 ? -1.058 -4.801 16.842 1.00 98.06 110 LEU A C 1
ATOM 791 O O . LEU A 1 110 ? -1.572 -5.751 17.436 1.00 98.06 110 LEU A O 1
ATOM 795 N N . GLU A 1 111 ? -1.119 -4.660 15.522 1.00 98.38 111 GLU A N 1
ATOM 796 C CA . GLU A 1 111 ? -1.946 -5.498 14.656 1.00 98.38 111 GLU A CA 1
ATOM 797 C C . GLU A 1 111 ? -1.114 -6.135 13.538 1.00 98.38 111 GLU A C 1
ATOM 799 O O . GLU A 1 111 ? -0.295 -5.473 12.901 1.00 98.38 111 GLU A O 1
ATOM 804 N N . GLY A 1 112 ? -1.351 -7.418 13.268 1.00 98.50 112 GLY A N 1
ATOM 805 C CA . GLY A 1 112 ? -1.013 -8.062 12.004 1.00 98.50 112 GLY A CA 1
ATOM 806 C C . GLY A 1 112 ? -2.106 -7.781 10.975 1.00 98.50 112 GLY A C 1
ATOM 807 O O . GLY A 1 112 ? -3.298 -7.836 11.289 1.00 98.50 112 GLY A O 1
ATOM 808 N N . VAL A 1 113 ? -1.707 -7.464 9.746 1.00 98.19 113 VAL A N 1
ATOM 809 C CA . VAL A 1 113 ? -2.618 -7.006 8.696 1.00 98.19 113 VAL A CA 1
ATOM 810 C C . VAL A 1 113 ? -2.372 -7.757 7.402 1.00 98.19 113 VAL A C 1
ATOM 812 O O . VAL A 1 113 ? -1.236 -7.977 6.991 1.00 98.19 113 VAL A O 1
ATOM 815 N N . THR A 1 114 ? -3.461 -8.127 6.740 1.00 98.19 114 THR A N 1
ATOM 816 C CA . THR A 1 114 ? -3.466 -8.608 5.361 1.00 98.19 114 THR A CA 1
ATOM 817 C C . THR A 1 114 ? -4.390 -7.714 4.550 1.00 98.19 114 THR A C 1
ATOM 819 O O . THR A 1 114 ? -5.584 -7.643 4.839 1.00 98.19 114 THR A O 1
ATOM 822 N N . ARG A 1 115 ? -3.847 -7.032 3.541 1.00 97.44 115 ARG A N 1
ATOM 823 C CA . ARG A 1 115 ? -4.604 -6.220 2.584 1.00 97.44 115 ARG A CA 1
ATOM 824 C C . ARG A 1 115 ? -4.529 -6.902 1.236 1.00 97.44 115 ARG A C 1
ATOM 826 O O . ARG A 1 115 ? -3.459 -6.965 0.645 1.00 97.44 115 ARG A O 1
ATOM 833 N N . ILE A 1 116 ? -5.634 -7.440 0.750 1.00 96.88 116 ILE A N 1
ATOM 834 C CA . ILE A 1 116 ? -5.680 -8.147 -0.530 1.00 96.88 116 ILE A CA 1
ATOM 835 C C . ILE A 1 116 ? -6.049 -7.139 -1.623 1.00 96.88 116 ILE A C 1
ATOM 837 O O . ILE A 1 116 ? -7.070 -6.472 -1.450 1.00 96.88 116 ILE A O 1
ATOM 841 N N . PRO A 1 117 ? -5.302 -7.038 -2.741 1.00 95.00 117 PRO A N 1
ATOM 842 C CA . PRO A 1 117 ? -4.043 -7.711 -3.093 1.00 95.00 117 PRO A CA 1
ATOM 843 C C . PRO A 1 117 ? -2.836 -6.757 -2.970 1.00 95.00 117 PRO A C 1
ATOM 845 O O . PRO A 1 117 ? -2.107 -6.546 -3.929 1.00 95.00 117 PRO A O 1
ATOM 848 N N . VAL A 1 118 ? -2.652 -6.108 -1.822 1.00 94.31 118 VAL A N 1
ATOM 849 C CA . VAL A 1 118 ? -1.627 -5.071 -1.629 1.00 94.31 118 VAL A CA 1
ATOM 850 C C . VAL A 1 118 ? -0.452 -5.592 -0.811 1.00 94.31 118 VAL A C 1
ATOM 852 O O . VAL A 1 118 ? 0.666 -5.601 -1.306 1.00 94.31 118 VAL A O 1
ATOM 855 N N . ASP A 1 119 ? -0.670 -6.041 0.427 1.00 97.50 119 ASP A N 1
ATOM 856 C CA . ASP A 1 119 ? 0.430 -6.387 1.331 1.00 97.50 119 ASP A CA 1
ATOM 857 C C . ASP A 1 119 ? 0.024 -7.312 2.486 1.00 97.50 119 ASP A C 1
ATOM 859 O O . ASP A 1 119 ? -1.157 -7.482 2.805 1.00 97.50 119 ASP A O 1
ATOM 863 N N . VAL A 1 120 ? 1.034 -7.907 3.121 1.00 98.25 120 VAL A N 1
ATOM 864 C CA . VAL A 1 120 ? 0.930 -8.614 4.401 1.00 98.25 120 VAL A CA 1
ATOM 865 C C . VAL A 1 120 ? 1.998 -8.061 5.340 1.00 98.25 120 VAL A C 1
ATOM 867 O O . VAL A 1 120 ? 3.180 -8.019 4.991 1.00 98.25 120 VAL A O 1
ATOM 870 N N . GLY A 1 121 ? 1.606 -7.635 6.537 1.00 98.12 121 GLY A N 1
ATOM 871 C CA . GLY A 1 121 ? 2.511 -6.914 7.423 1.00 98.12 121 GLY A CA 1
ATOM 872 C C . GLY A 1 121 ? 1.986 -6.680 8.828 1.00 98.12 121 GLY A C 1
ATOM 873 O O . GLY A 1 121 ? 1.088 -7.370 9.310 1.00 98.12 121 GLY A O 1
ATOM 874 N N . GLY A 1 122 ? 2.577 -5.688 9.486 1.00 98.50 122 GLY A N 1
ATOM 875 C CA . GLY A 1 122 ? 2.176 -5.226 10.808 1.00 98.50 122 GLY A CA 1
ATOM 876 C C . GLY A 1 122 ? 1.905 -3.727 10.818 1.00 98.50 122 GLY A C 1
ATOM 877 O O . GLY A 1 122 ? 2.450 -2.973 10.007 1.00 98.50 122 GLY A O 1
ATOM 878 N N . GLN A 1 123 ? 1.071 -3.285 11.751 1.00 98.38 123 GLN A N 1
ATOM 879 C CA . GLN A 1 123 ? 0.823 -1.872 11.996 1.00 98.38 123 GLN A CA 1
ATOM 880 C C . GLN A 1 123 ? 0.622 -1.578 13.478 1.00 98.38 123 GLN A C 1
ATOM 882 O O . GLN A 1 123 ? 0.248 -2.447 14.266 1.00 98.38 123 GLN A O 1
ATOM 887 N N . ILE A 1 124 ? 0.855 -0.321 13.829 1.00 98.38 124 ILE A N 1
ATOM 888 C CA . ILE A 1 124 ? 0.543 0.239 15.137 1.00 98.38 124 ILE A CA 1
ATOM 889 C C . ILE A 1 124 ? -0.528 1.298 14.923 1.00 98.38 124 ILE A C 1
ATOM 891 O O . ILE A 1 124 ? -0.375 2.154 14.047 1.00 98.38 124 ILE A O 1
ATOM 895 N N . ILE A 1 125 ? -1.597 1.242 15.715 1.00 98.06 125 ILE A N 1
ATOM 896 C CA . ILE A 1 125 ? -2.651 2.257 15.714 1.00 98.06 125 ILE A CA 1
ATOM 897 C C . ILE A 1 125 ? -2.810 2.812 17.119 1.00 98.06 125 ILE A C 1
ATOM 899 O O . ILE A 1 125 ? -3.011 2.075 18.081 1.00 98.06 125 ILE A O 1
ATOM 903 N N . PHE A 1 126 ? -2.770 4.131 17.201 1.00 98.06 126 PHE A N 1
ATOM 904 C CA . PHE A 1 126 ? -3.085 4.909 18.377 1.00 98.06 126 PHE A CA 1
ATOM 905 C C . PHE A 1 126 ? -4.436 5.590 18.187 1.00 98.06 126 PHE A C 1
ATOM 907 O O . PHE A 1 126 ? -4.652 6.281 17.188 1.00 98.06 126 PHE A O 1
ATOM 914 N N . GLU A 1 127 ? -5.340 5.412 19.141 1.00 97.50 127 GLU A N 1
ATOM 915 C CA . GLU A 1 127 ? -6.660 6.021 19.114 1.00 97.50 127 GLU A CA 1
ATOM 916 C C . GLU A 1 127 ? -6.944 6.826 20.377 1.00 97.50 127 GLU A C 1
ATOM 918 O O . GLU A 1 127 ? -6.635 6.425 21.500 1.00 97.50 127 GLU A O 1
ATOM 923 N N . THR A 1 128 ? -7.534 7.995 20.161 1.00 96.81 128 THR A N 1
ATOM 924 C CA . THR A 1 128 ? -7.906 8.938 21.214 1.00 96.81 128 THR A CA 1
ATOM 925 C C . THR A 1 128 ? -9.330 8.669 21.721 1.00 96.81 128 THR A C 1
ATOM 927 O O . THR A 1 128 ? -10.134 8.100 20.982 1.00 96.81 128 THR A O 1
ATOM 930 N N . PRO A 1 129 ? -9.713 9.165 22.914 1.00 94.00 129 PRO A N 1
ATOM 931 C CA . PRO A 1 129 ? -11.078 9.003 23.439 1.00 94.00 129 PRO A CA 1
ATOM 932 C C . PRO A 1 129 ? -12.188 9.601 22.556 1.00 94.00 129 PRO A C 1
ATOM 934 O O . PRO A 1 129 ? -13.345 9.206 22.637 1.00 94.00 129 PRO A O 1
ATOM 937 N N . ILE A 1 130 ? -11.857 10.560 21.685 1.00 94.56 130 ILE A N 1
ATOM 938 C CA . ILE A 1 130 ? -12.813 11.127 20.717 1.00 94.56 130 ILE A CA 1
ATOM 939 C C . ILE A 1 130 ? -12.886 10.315 19.410 1.00 94.56 130 ILE A C 1
ATOM 941 O O . ILE A 1 130 ? -13.507 10.754 18.444 1.00 94.56 130 ILE A O 1
ATOM 945 N N . GLY A 1 131 ? -12.231 9.151 19.357 1.00 95.00 131 GLY A N 1
ATOM 946 C CA . GLY A 1 131 ? -12.220 8.243 18.214 1.00 95.00 131 GLY A CA 1
ATOM 947 C C . GLY A 1 131 ? -11.278 8.653 17.081 1.00 95.00 131 GLY A C 1
ATOM 948 O O . GLY A 1 131 ? -11.369 8.076 16.001 1.00 95.00 131 GLY A O 1
ATOM 949 N N . LEU A 1 132 ? -10.392 9.642 17.269 1.00 97.50 132 LEU A N 1
ATOM 950 C CA . LEU A 1 132 ? -9.357 9.958 16.269 1.00 97.50 132 LEU A CA 1
ATOM 951 C C . LEU A 1 132 ? -8.270 8.892 16.274 1.00 97.50 132 LEU A C 1
ATOM 953 O O . LEU A 1 132 ? -7.786 8.534 17.347 1.00 97.50 132 LEU A O 1
ATOM 957 N N . ARG A 1 133 ? -7.858 8.451 15.086 1.00 97.88 133 ARG A N 1
ATOM 958 C CA . ARG A 1 133 ? -6.934 7.335 14.871 1.00 97.88 133 ARG A CA 1
ATOM 959 C C . ARG A 1 133 ? -5.707 7.817 14.119 1.00 97.88 133 ARG A C 1
ATOM 961 O O . ARG A 1 133 ? -5.828 8.522 13.121 1.00 97.88 133 ARG A O 1
ATOM 968 N N . PHE A 1 134 ? -4.539 7.400 14.577 1.00 98.44 134 PHE A N 1
ATOM 969 C CA . PHE A 1 134 ? -3.258 7.626 13.922 1.00 98.44 134 PHE A CA 1
ATOM 970 C C . PHE A 1 134 ? -2.553 6.289 13.826 1.00 98.44 134 PHE A C 1
ATOM 972 O O . PHE A 1 134 ? -2.522 5.540 14.800 1.00 98.44 134 PHE A O 1
ATOM 979 N N . GLY A 1 135 ? -1.989 5.972 12.671 1.00 98.12 135 GLY A N 1
ATOM 980 C CA . GLY A 1 135 ? -1.330 4.690 12.507 1.00 98.12 135 GLY A CA 1
ATOM 981 C C . GLY A 1 135 ? -0.206 4.718 11.501 1.00 98.12 135 GLY A C 1
ATOM 982 O O . GLY A 1 135 ? -0.129 5.586 10.631 1.00 98.12 135 GLY A O 1
ATOM 983 N N . GLY A 1 136 ? 0.660 3.728 11.634 1.00 98.44 136 GLY A N 1
ATOM 984 C CA . GLY A 1 136 ? 1.715 3.456 10.680 1.00 98.44 136 GLY A CA 1
ATOM 985 C C . GLY A 1 136 ? 1.965 1.963 10.586 1.00 98.44 136 GLY A C 1
ATOM 986 O O . GLY A 1 136 ? 1.767 1.229 11.556 1.00 98.44 136 GLY A O 1
ATOM 987 N N . GLY A 1 137 ? 2.382 1.509 9.411 1.00 98.19 137 GLY A N 1
ATOM 988 C CA . GLY A 1 137 ? 2.602 0.092 9.162 1.00 98.19 137 GLY A CA 1
ATOM 989 C C . GLY A 1 137 ? 3.675 -0.167 8.124 1.00 98.19 137 GLY A C 1
ATOM 990 O O . GLY A 1 137 ? 4.020 0.704 7.323 1.00 98.19 137 GLY A O 1
ATOM 991 N N . TYR A 1 138 ? 4.186 -1.389 8.159 1.00 98.50 138 TYR A N 1
ATOM 992 C CA . TYR A 1 138 ? 5.131 -1.907 7.185 1.00 98.50 138 TYR A CA 1
ATOM 993 C C . TYR A 1 138 ? 4.724 -3.326 6.799 1.00 98.50 138 TYR A C 1
ATOM 995 O O . TYR A 1 138 ? 4.363 -4.131 7.663 1.00 98.50 138 TYR A O 1
ATOM 1003 N N . GLY A 1 139 ? 4.775 -3.628 5.506 1.00 98.12 139 GLY A N 1
ATOM 1004 C CA . GLY A 1 139 ? 4.377 -4.924 4.972 1.00 98.12 139 GLY A CA 1
ATOM 1005 C C . GLY A 1 139 ? 5.231 -5.351 3.793 1.00 98.12 139 GLY A C 1
ATOM 1006 O O . GLY A 1 139 ? 5.815 -4.521 3.098 1.00 98.12 139 GLY A O 1
ATOM 1007 N N . ALA A 1 140 ? 5.291 -6.659 3.579 1.00 98.12 140 ALA A N 1
ATOM 1008 C CA . ALA A 1 140 ? 5.832 -7.249 2.367 1.00 98.12 140 ALA A CA 1
ATOM 1009 C C . ALA A 1 140 ? 4.707 -7.428 1.343 1.00 98.12 140 ALA A C 1
ATOM 1011 O O . ALA A 1 140 ? 3.554 -7.666 1.709 1.00 98.12 140 ALA A O 1
ATOM 1012 N N . ILE A 1 141 ? 5.053 -7.342 0.064 1.00 97.44 141 ILE A N 1
ATOM 1013 C CA . ILE A 1 141 ? 4.139 -7.562 -1.055 1.00 97.44 141 ILE A CA 1
ATOM 1014 C C . ILE A 1 141 ? 4.436 -8.956 -1.611 1.00 97.44 141 ILE A C 1
ATOM 1016 O O . ILE A 1 141 ? 5.487 -9.147 -2.229 1.00 97.44 141 ILE A O 1
ATOM 1020 N N . PRO A 1 142 ? 3.562 -9.951 -1.380 1.00 95.44 142 PRO A N 1
ATOM 1021 C CA . PRO A 1 142 ? 3.739 -11.278 -1.954 1.00 95.44 142 PRO A CA 1
ATOM 1022 C C . PRO A 1 142 ? 3.737 -11.221 -3.486 1.00 95.44 142 PRO A C 1
ATOM 1024 O O . PRO A 1 142 ? 2.921 -10.515 -4.074 1.00 95.44 142 PRO A O 1
ATOM 1027 N N . SER A 1 143 ? 4.564 -12.032 -4.146 1.00 92.00 143 SER A N 1
ATOM 1028 C CA . SER A 1 143 ? 4.599 -12.135 -5.617 1.00 92.00 143 SER A CA 1
ATOM 1029 C C . SER A 1 143 ? 3.225 -12.439 -6.231 1.00 92.00 143 SER A C 1
ATOM 1031 O O . SER A 1 143 ? 2.852 -11.900 -7.270 1.00 92.00 143 SER A O 1
ATOM 1033 N N . ALA A 1 144 ? 2.410 -13.245 -5.543 1.00 91.56 144 ALA A N 1
ATOM 1034 C CA . ALA A 1 144 ? 1.037 -13.528 -5.953 1.00 91.56 144 ALA A CA 1
ATOM 1035 C C . ALA A 1 144 ? 0.162 -12.263 -6.041 1.00 91.56 144 ALA A C 1
ATOM 1037 O O . ALA A 1 144 ? -0.727 -12.199 -6.883 1.00 91.56 144 ALA A O 1
ATOM 1038 N N . TYR A 1 145 ? 0.403 -11.265 -5.188 1.00 92.62 145 TYR A N 1
ATOM 1039 C CA . TYR A 1 145 ? -0.328 -9.995 -5.198 1.00 92.62 145 TYR A CA 1
ATOM 1040 C C . TYR A 1 145 ? 0.169 -9.080 -6.306 1.00 92.62 145 TYR A C 1
ATOM 1042 O O . TYR A 1 145 ? -0.648 -8.491 -7.013 1.00 92.62 145 TYR A O 1
ATOM 1050 N N . VAL A 1 146 ? 1.488 -9.043 -6.509 1.00 90.38 146 VAL A N 1
ATOM 1051 C CA . VAL A 1 146 ? 2.104 -8.341 -7.636 1.00 90.38 146 VAL A CA 1
ATOM 1052 C C . VAL A 1 146 ? 1.443 -8.776 -8.940 1.00 90.38 146 VAL A C 1
ATOM 1054 O O . VAL A 1 146 ? 0.931 -7.923 -9.647 1.00 90.38 146 VAL A O 1
ATOM 1057 N N . ASN A 1 147 ? 1.316 -10.082 -9.188 1.00 87.44 147 ASN A N 1
ATOM 1058 C CA . ASN A 1 147 ? 0.693 -10.617 -10.404 1.00 87.44 147 ASN A CA 1
ATOM 1059 C C . ASN A 1 147 ? -0.770 -10.198 -10.603 1.00 87.44 147 ASN A C 1
ATOM 1061 O O . ASN A 1 147 ? -1.223 -10.059 -11.737 1.00 87.44 147 ASN A O 1
ATOM 1065 N N . VAL A 1 148 ? -1.533 -10.011 -9.522 1.00 87.38 148 VAL A N 1
ATOM 1066 C CA . VAL A 1 148 ? -2.925 -9.546 -9.618 1.00 87.38 148 VAL A CA 1
ATOM 1067 C C . VAL A 1 148 ? -2.963 -8.079 -10.041 1.00 87.38 148 VAL A C 1
ATOM 1069 O O . VAL A 1 148 ? -3.739 -7.713 -10.924 1.00 87.38 148 VAL A O 1
ATOM 1072 N N . VAL A 1 149 ? -2.115 -7.249 -9.433 1.00 84.50 149 VAL A N 1
ATOM 1073 C CA . VAL A 1 149 ? -2.040 -5.813 -9.727 1.00 84.50 149 VAL A CA 1
ATOM 1074 C C . VAL A 1 149 ? -1.463 -5.577 -11.120 1.00 84.50 149 VAL A C 1
ATOM 1076 O O . VAL A 1 149 ? -2.069 -4.875 -11.931 1.00 84.50 149 VAL A O 1
ATOM 1079 N N . THR A 1 150 ? -0.327 -6.202 -11.423 1.00 84.06 150 THR A N 1
ATOM 1080 C CA . THR A 1 150 ? 0.331 -6.088 -12.722 1.00 84.06 150 THR A CA 1
ATOM 1081 C C . THR A 1 150 ? -0.523 -6.711 -13.804 1.00 84.06 150 THR A C 1
ATOM 1083 O O . THR A 1 150 ? -0.702 -6.074 -14.822 1.00 84.06 150 THR A O 1
ATOM 1086 N N . GLY A 1 151 ? -1.163 -7.862 -13.584 1.00 83.81 151 GLY A N 1
ATOM 1087 C CA . GLY A 1 151 ? -2.064 -8.471 -14.565 1.00 83.81 151 GLY A CA 1
ATOM 1088 C C . GLY A 1 151 ? -3.257 -7.581 -14.929 1.00 83.81 151 GLY A C 1
ATOM 1089 O O . GLY A 1 151 ? -3.623 -7.488 -16.101 1.00 83.81 151 GLY A O 1
ATOM 1090 N N . ALA A 1 152 ? -3.850 -6.880 -13.957 1.00 80.69 152 ALA A N 1
ATOM 1091 C CA . ALA A 1 152 ? -4.916 -5.914 -14.226 1.00 80.69 152 ALA A CA 1
ATOM 1092 C C . ALA A 1 152 ? -4.408 -4.721 -15.054 1.00 80.69 152 ALA A C 1
ATOM 1094 O O . ALA A 1 152 ? -5.041 -4.343 -16.042 1.00 80.69 152 ALA A O 1
ATOM 1095 N N . ALA A 1 153 ? -3.246 -4.173 -14.694 1.00 80.25 153 ALA A N 1
ATOM 1096 C CA . ALA A 1 153 ? -2.611 -3.086 -15.434 1.00 80.25 153 ALA A CA 1
ATOM 1097 C C . ALA A 1 153 ? -2.132 -3.526 -16.833 1.00 80.25 153 ALA A C 1
ATOM 1099 O O . ALA A 1 153 ? -2.288 -2.776 -17.796 1.00 80.25 153 ALA A O 1
ATOM 1100 N N . SER A 1 154 ? -1.629 -4.754 -16.980 1.00 82.44 154 SER A N 1
ATOM 1101 C CA . SER A 1 154 ? -1.217 -5.350 -18.252 1.00 82.44 154 SER A CA 1
ATOM 1102 C C . SER A 1 154 ? -2.404 -5.492 -19.194 1.00 82.44 154 SER A C 1
ATOM 1104 O O . SER A 1 154 ? -2.336 -5.090 -20.350 1.00 82.44 154 SER A O 1
ATOM 1106 N N . ASN A 1 155 ? -3.536 -5.992 -18.689 1.00 83.38 155 ASN A N 1
ATOM 1107 C CA . ASN A 1 155 ? -4.765 -6.109 -19.474 1.00 83.38 155 ASN A CA 1
ATOM 1108 C C . ASN A 1 155 ? -5.309 -4.742 -19.919 1.00 83.38 155 ASN A C 1
ATOM 1110 O O . ASN A 1 155 ? -5.869 -4.637 -21.007 1.00 83.38 155 ASN A O 1
ATOM 1114 N N . ALA A 1 156 ? -5.155 -3.703 -19.094 1.00 81.50 156 ALA A N 1
ATOM 1115 C CA . ALA A 1 156 ? -5.607 -2.352 -19.424 1.00 81.50 156 ALA A CA 1
ATOM 1116 C C . ALA A 1 156 ? -4.670 -1.630 -20.410 1.00 81.50 156 ALA A C 1
ATOM 1118 O O . ALA A 1 156 ? -5.140 -0.874 -21.257 1.00 81.50 156 ALA A O 1
ATOM 1119 N N . SER A 1 157 ? -3.358 -1.855 -20.298 1.00 77.81 157 SER A N 1
ATOM 1120 C CA . SER A 1 157 ? -2.332 -1.178 -21.106 1.00 77.81 157 SER A CA 1
ATOM 1121 C C . SER A 1 157 ? -1.954 -1.922 -22.390 1.00 77.81 157 SER A C 1
ATOM 1123 O O . SER A 1 157 ? -1.463 -1.298 -23.327 1.00 77.81 157 SER A O 1
ATOM 1125 N N . GLY A 1 158 ? -2.170 -3.239 -22.447 1.00 81.25 158 GLY A N 1
ATOM 1126 C CA . GLY A 1 158 ? -1.673 -4.117 -23.510 1.00 81.25 158 GLY A CA 1
ATOM 1127 C C . GLY A 1 158 ? -0.190 -4.496 -23.383 1.00 81.25 158 GLY A C 1
ATOM 1128 O O . GLY A 1 158 ? 0.325 -5.182 -24.264 1.00 81.25 158 GLY A O 1
ATOM 1129 N N . SER A 1 159 ? 0.486 -4.078 -22.308 1.00 77.00 159 SER A N 1
ATOM 1130 C CA . SER A 1 159 ? 1.906 -4.351 -22.045 1.00 77.00 159 SER A CA 1
ATOM 1131 C C . SER A 1 159 ? 2.070 -5.392 -20.944 1.00 77.00 159 SER A C 1
ATOM 1133 O O . SER A 1 159 ? 1.338 -5.358 -19.963 1.00 77.00 159 SER A O 1
ATOM 1135 N N . ASP A 1 160 ? 3.043 -6.296 -21.056 1.00 81.19 160 ASP A N 1
ATOM 1136 C CA . ASP A 1 160 ? 3.313 -7.263 -19.988 1.00 81.19 160 ASP A CA 1
ATOM 1137 C C . ASP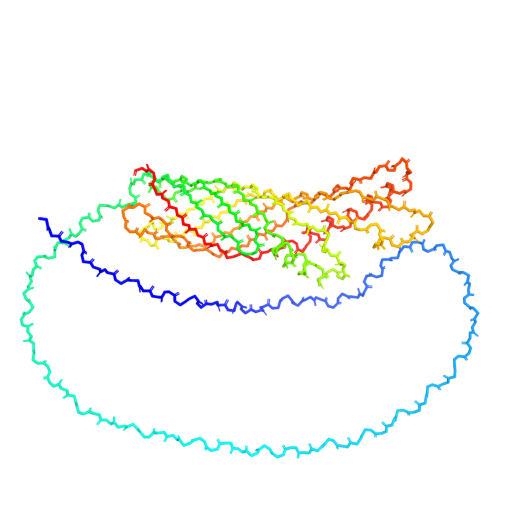 A 1 160 ? 4.117 -6.625 -18.842 1.00 81.19 160 ASP A C 1
ATOM 1139 O O . ASP A 1 160 ? 5.268 -6.223 -19.012 1.00 81.19 160 ASP A O 1
ATOM 1143 N N . LEU A 1 161 ? 3.492 -6.513 -17.669 1.00 78.19 161 LEU A N 1
ATOM 1144 C CA . LEU A 1 161 ? 4.069 -5.967 -16.439 1.00 78.19 161 LEU A CA 1
ATOM 1145 C C . LEU A 1 161 ? 4.475 -7.058 -15.429 1.00 78.19 161 LEU A C 1
ATOM 1147 O O . LEU A 1 161 ? 4.664 -6.759 -14.248 1.00 78.19 161 LEU A O 1
ATOM 1151 N N . SER A 1 162 ? 4.631 -8.321 -15.842 1.00 81.25 162 SER A N 1
ATOM 1152 C CA . SER A 1 162 ? 5.020 -9.434 -14.954 1.00 81.25 162 SER A CA 1
ATOM 1153 C C . SER A 1 162 ? 6.497 -9.430 -14.511 1.00 81.25 162 SER A C 1
ATOM 1155 O O . SER A 1 162 ? 7.031 -10.472 -14.138 1.00 81.25 162 SER A O 1
ATOM 1157 N N . ILE A 1 163 ? 7.179 -8.284 -14.577 1.00 84.25 163 ILE A N 1
ATOM 1158 C CA . ILE A 1 163 ? 8.622 -8.147 -14.307 1.00 84.25 163 ILE A CA 1
ATOM 1159 C C . ILE A 1 163 ? 8.969 -8.061 -12.813 1.00 84.25 163 ILE A C 1
ATOM 1161 O O . ILE A 1 163 ? 10.131 -8.195 -12.433 1.00 84.25 163 ILE A O 1
ATOM 1165 N N . PHE A 1 164 ? 7.976 -7.810 -11.960 1.00 89.06 164 PHE A N 1
ATOM 1166 C CA . PHE A 1 164 ? 8.165 -7.604 -10.526 1.00 89.06 164 PHE A CA 1
ATOM 1167 C C . PHE A 1 164 ? 8.008 -8.919 -9.752 1.00 89.06 164 PHE A C 1
ATOM 1169 O O . PHE A 1 164 ? 7.047 -9.660 -9.960 1.00 89.06 164 PHE A O 1
ATOM 1176 N N . ASP A 1 165 ? 8.929 -9.201 -8.830 1.00 92.06 165 ASP A N 1
ATOM 1177 C CA . ASP A 1 165 ? 8.965 -10.447 -8.050 1.00 92.06 165 ASP A CA 1
ATOM 1178 C C . ASP A 1 165 ? 8.501 -10.269 -6.596 1.00 92.06 165 ASP A C 1
ATOM 1180 O O . ASP A 1 165 ? 8.169 -11.242 -5.911 1.00 92.06 165 ASP A O 1
ATOM 1184 N N . GLY A 1 166 ? 8.410 -9.028 -6.129 1.00 94.44 166 GLY A N 1
ATOM 1185 C CA . GLY A 1 166 ? 7.958 -8.699 -4.791 1.00 94.44 166 GLY A CA 1
ATOM 1186 C C . GLY A 1 166 ? 8.188 -7.235 -4.457 1.00 94.44 166 GLY A C 1
ATOM 1187 O O . GLY A 1 166 ? 8.479 -6.397 -5.310 1.00 94.44 166 GLY A O 1
ATOM 1188 N N . GLY A 1 167 ? 8.042 -6.911 -3.180 1.00 96.25 167 GLY A N 1
ATOM 1189 C CA . GLY A 1 167 ? 8.226 -5.546 -2.728 1.00 96.25 167 GLY A CA 1
ATOM 1190 C C . GLY A 1 167 ? 7.907 -5.354 -1.262 1.00 96.25 167 GLY A C 1
ATOM 1191 O O . GLY A 1 167 ? 7.658 -6.305 -0.515 1.00 96.25 167 GLY A O 1
ATOM 1192 N N . HIS A 1 168 ? 7.899 -4.096 -0.858 1.00 98.00 168 HIS A N 1
ATOM 1193 C CA . HIS A 1 168 ? 7.472 -3.687 0.465 1.00 98.00 168 HIS A CA 1
ATOM 1194 C C . HIS A 1 168 ? 6.636 -2.418 0.398 1.00 98.00 168 HIS A C 1
ATOM 1196 O O . HIS A 1 168 ? 6.755 -1.617 -0.526 1.00 98.00 168 HIS A O 1
ATOM 1202 N N . VAL A 1 169 ? 5.803 -2.229 1.412 1.00 98.25 169 VAL A N 1
ATOM 1203 C CA . VAL A 1 169 ? 4.997 -1.029 1.582 1.00 98.25 169 VAL A CA 1
ATOM 1204 C C . VAL A 1 169 ? 5.246 -0.431 2.954 1.00 98.25 169 VAL A C 1
ATOM 1206 O O . VAL A 1 169 ? 5.270 -1.135 3.963 1.00 98.25 169 VAL A O 1
ATOM 1209 N N . TRP A 1 170 ? 5.401 0.885 2.995 1.00 98.44 170 TRP A N 1
ATOM 1210 C CA . TRP A 1 170 ? 5.306 1.676 4.213 1.00 98.44 170 TRP A CA 1
ATOM 1211 C C . TRP A 1 170 ? 4.043 2.530 4.164 1.00 98.44 170 TRP A C 1
ATOM 1213 O O . TRP A 1 170 ? 3.683 3.040 3.104 1.00 98.44 170 TRP A O 1
ATOM 1223 N N . ARG A 1 171 ? 3.353 2.690 5.295 1.00 98.00 171 ARG A N 1
ATOM 1224 C CA . ARG A 1 171 ? 2.084 3.425 5.368 1.00 98.00 171 ARG A CA 1
ATOM 1225 C C . ARG A 1 171 ? 2.054 4.356 6.565 1.00 98.00 171 ARG A C 1
ATOM 1227 O O . ARG A 1 171 ? 2.509 3.986 7.646 1.00 98.00 171 ARG A O 1
ATOM 1234 N N . ALA A 1 172 ? 1.417 5.503 6.373 1.00 98.62 172 ALA A N 1
ATOM 1235 C CA . ALA A 1 172 ? 0.986 6.403 7.430 1.00 98.62 172 ALA A CA 1
ATOM 1236 C C . ALA A 1 172 ? -0.484 6.762 7.217 1.00 98.62 172 ALA A C 1
ATOM 1238 O O . ALA A 1 172 ? -0.908 7.027 6.090 1.00 98.62 172 ALA A O 1
ATOM 1239 N N . GLN A 1 173 ? -1.261 6.765 8.296 1.00 98.44 173 GLN A N 1
ATOM 1240 C CA . GLN A 1 173 ? -2.701 6.969 8.224 1.00 98.44 173 GLN A CA 1
ATOM 1241 C C . GLN A 1 173 ? -3.246 7.804 9.364 1.00 98.44 173 GLN A C 1
ATOM 1243 O O . GLN A 1 173 ? -2.753 7.766 10.494 1.00 98.44 173 GLN A O 1
ATOM 1248 N N . ILE A 1 174 ? -4.316 8.512 9.035 1.00 98.69 174 ILE A N 1
ATOM 1249 C CA . ILE A 1 174 ? -5.185 9.208 9.964 1.00 98.69 174 ILE A CA 1
ATOM 1250 C C . ILE A 1 174 ? -6.614 8.746 9.713 1.00 98.69 174 ILE A C 1
ATOM 1252 O O . ILE A 1 174 ? -7.014 8.484 8.581 1.00 98.69 174 ILE A O 1
ATOM 1256 N N . GLY A 1 175 ? -7.402 8.647 10.766 1.00 98.19 175 GLY A N 1
ATOM 1257 C CA . GLY A 1 175 ? -8.782 8.243 10.630 1.00 98.19 175 GLY A CA 1
ATOM 1258 C C . GLY A 1 175 ? -9.636 8.659 11.798 1.00 98.19 175 GLY A C 1
ATOM 1259 O O . GLY A 1 175 ? -9.195 9.331 12.735 1.00 98.19 175 GLY A O 1
ATOM 1260 N N . MET A 1 176 ? -10.888 8.244 11.726 1.00 98.00 176 MET A N 1
ATOM 1261 C CA . MET A 1 176 ? -11.853 8.470 12.777 1.00 98.00 176 MET A CA 1
ATOM 1262 C C . MET A 1 176 ? -12.793 7.285 12.931 1.00 98.00 176 MET A C 1
ATOM 1264 O O . MET A 1 176 ? -13.170 6.623 11.966 1.00 98.00 176 MET A O 1
ATOM 1268 N N . ARG A 1 177 ? -13.230 7.074 14.164 1.00 96.75 177 ARG A N 1
ATOM 1269 C CA . ARG A 1 177 ? -14.274 6.136 14.550 1.00 96.75 177 ARG A CA 1
ATOM 1270 C C . ARG A 1 177 ? -15.402 6.941 15.207 1.00 96.75 177 ARG A C 1
ATOM 1272 O O . ARG A 1 177 ? -15.382 7.148 16.417 1.00 96.75 177 ARG A O 1
ATOM 1279 N N . PRO A 1 178 ? -16.374 7.445 14.416 1.00 92.19 178 PRO A N 1
ATOM 1280 C CA . PRO A 1 178 ? -17.348 8.432 14.891 1.00 92.19 178 PRO A CA 1
ATOM 1281 C C . PRO A 1 178 ? -18.213 7.925 16.046 1.00 92.19 178 PRO A C 1
ATOM 1283 O O . PRO A 1 178 ? -18.631 8.692 16.908 1.00 92.19 178 PRO A O 1
ATOM 1286 N N . ILE A 1 179 ? -18.501 6.621 16.048 1.00 91.12 179 ILE A N 1
ATOM 1287 C CA . ILE A 1 179 ? -19.288 5.964 17.086 1.00 91.12 179 ILE A CA 1
ATOM 1288 C C . ILE A 1 179 ? -18.483 4.745 17.554 1.00 91.12 179 ILE A C 1
ATOM 1290 O O . ILE A 1 179 ? -18.687 3.650 17.022 1.00 91.12 179 ILE A O 1
ATOM 1294 N N . PRO A 1 180 ? -17.574 4.896 18.542 1.00 87.69 180 PRO A N 1
ATOM 1295 C CA . PRO A 1 180 ? -16.696 3.811 18.995 1.00 87.69 180 PRO A CA 1
ATOM 1296 C C . PRO A 1 180 ? -17.430 2.532 19.377 1.00 87.69 180 PRO A C 1
ATOM 1298 O O . PRO A 1 180 ? -16.957 1.435 19.092 1.00 87.69 180 PRO A O 1
ATOM 1301 N N . LYS A 1 181 ? -18.645 2.678 19.912 1.00 87.69 181 LYS A N 1
ATOM 1302 C CA . LYS A 1 181 ? -19.536 1.569 20.277 1.00 87.69 181 LYS A CA 1
ATOM 1303 C C . LYS A 1 181 ? -19.998 0.721 19.088 1.00 87.69 181 LYS A C 1
ATOM 1305 O O . LYS A 1 181 ? -20.315 -0.445 19.280 1.00 87.69 181 LYS A O 1
ATOM 1310 N N . LEU A 1 182 ? -20.067 1.293 17.884 1.00 92.31 182 LEU A N 1
ATOM 1311 C CA . LEU A 1 182 ? -20.463 0.569 16.674 1.00 92.31 182 LEU A CA 1
ATOM 1312 C C . LEU A 1 182 ? -19.274 -0.044 15.934 1.00 92.31 182 LEU A C 1
ATOM 1314 O O . LEU A 1 182 ? -19.493 -0.760 14.968 1.00 92.31 182 LEU A O 1
ATOM 1318 N N . GLY A 1 183 ? -18.033 0.255 16.326 1.00 93.94 183 GLY A N 1
ATOM 1319 C CA . GLY A 1 183 ? -16.837 -0.305 15.694 1.00 93.94 183 GLY A CA 1
ATOM 1320 C C . GLY A 1 183 ? -16.503 0.236 14.299 1.00 93.94 183 GLY A C 1
ATOM 1321 O O . GLY A 1 183 ? -15.408 -0.023 13.809 1.00 93.94 183 GLY A O 1
ATOM 1322 N N . PHE A 1 184 ? -17.391 1.000 13.654 1.00 97.31 184 PHE A N 1
ATOM 1323 C CA . PHE A 1 184 ? -17.121 1.567 12.332 1.00 97.31 184 PHE A CA 1
ATOM 1324 C C . PHE A 1 184 ? -16.013 2.616 12.370 1.00 97.31 184 PHE A C 1
ATOM 1326 O O . PHE A 1 184 ? -16.020 3.506 13.223 1.00 97.31 184 PHE A O 1
ATOM 1333 N N . TYR A 1 185 ? -15.106 2.545 11.404 1.00 97.88 185 TYR A N 1
ATOM 1334 C CA . TYR A 1 185 ? -14.024 3.501 11.234 1.00 97.88 185 TYR A CA 1
ATOM 1335 C C . TYR A 1 185 ? -13.854 3.895 9.770 1.00 97.88 185 TYR A C 1
ATOM 1337 O O . TYR A 1 185 ? -14.180 3.130 8.863 1.00 97.88 185 TYR A O 1
ATOM 1345 N N . LEU A 1 186 ? -13.306 5.086 9.568 1.00 98.31 186 LEU A N 1
ATOM 1346 C CA . LEU A 1 186 ? -12.867 5.607 8.286 1.00 98.31 186 LEU A CA 1
ATOM 1347 C C . LEU A 1 186 ? -11.411 6.043 8.431 1.00 98.31 186 LEU A C 1
ATOM 1349 O O . LEU A 1 186 ? -11.125 6.930 9.233 1.00 98.31 186 LEU A O 1
ATOM 1353 N N . ASP A 1 187 ? -10.522 5.448 7.648 1.00 98.38 187 ASP A N 1
ATOM 1354 C CA . ASP A 1 187 ? -9.106 5.796 7.602 1.00 98.38 187 ASP A CA 1
ATOM 1355 C C . ASP A 1 187 ? -8.742 6.316 6.211 1.00 98.38 187 ASP A C 1
ATOM 1357 O O . ASP A 1 187 ? -9.260 5.854 5.196 1.00 98.38 187 ASP A O 1
ATOM 1361 N N . ALA A 1 188 ? -7.820 7.266 6.156 1.00 98.69 188 ALA A N 1
ATOM 1362 C CA . ALA A 1 188 ? -7.192 7.716 4.929 1.00 98.69 188 ALA A CA 1
ATOM 1363 C C . ALA A 1 188 ? -5.710 7.982 5.179 1.00 98.69 188 ALA A C 1
ATOM 1365 O O . ALA A 1 188 ? -5.276 8.240 6.306 1.00 98.69 188 ALA A O 1
ATOM 1366 N N . GLY A 1 189 ? -4.902 7.909 4.133 1.00 98.50 189 GLY A N 1
ATOM 1367 C CA . GLY A 1 189 ? -3.476 8.064 4.334 1.00 98.50 189 GLY A CA 1
ATOM 1368 C C . GLY A 1 189 ? -2.646 8.015 3.078 1.00 98.50 189 GLY A C 1
ATOM 1369 O O . GLY A 1 189 ? -3.143 8.064 1.952 1.00 98.50 189 GLY A O 1
ATOM 1370 N N . TYR A 1 190 ? -1.352 7.910 3.331 1.00 98.56 190 TYR A N 1
ATOM 1371 C CA . TYR A 1 190 ? -0.307 7.813 2.337 1.00 98.56 190 TYR A CA 1
ATOM 1372 C C . TYR A 1 190 ? 0.389 6.458 2.475 1.00 98.56 190 TYR A C 1
ATOM 1374 O O . TYR A 1 190 ? 0.625 5.964 3.585 1.00 98.56 190 TYR A O 1
ATOM 1382 N N . ALA A 1 191 ? 0.727 5.860 1.343 1.00 98.38 191 ALA A N 1
ATOM 1383 C CA . ALA A 1 191 ? 1.508 4.645 1.259 1.00 98.38 191 ALA A CA 1
ATOM 1384 C C . ALA A 1 191 ? 2.648 4.837 0.260 1.00 98.38 191 ALA A C 1
ATOM 1386 O O . ALA A 1 191 ? 2.441 5.363 -0.829 1.00 98.38 191 ALA A O 1
ATOM 1387 N N . LYS A 1 192 ? 3.836 4.365 0.628 1.00 98.38 192 LYS A N 1
ATOM 1388 C CA . LYS A 1 192 ? 4.976 4.245 -0.272 1.00 98.38 192 LYS A CA 1
ATOM 1389 C C . LYS A 1 192 ? 5.203 2.776 -0.570 1.00 98.38 192 LYS A C 1
ATOM 1391 O O . LYS A 1 192 ? 5.492 2.011 0.351 1.00 98.38 192 LYS A O 1
ATOM 1396 N N . VAL A 1 193 ? 5.052 2.393 -1.827 1.00 97.62 193 VAL A N 1
ATOM 1397 C CA . VAL A 1 193 ? 5.270 1.028 -2.306 1.00 97.62 193 VAL A CA 1
ATOM 1398 C C . VAL A 1 193 ? 6.590 0.990 -3.060 1.00 97.62 193 VAL A C 1
ATOM 1400 O O . VAL A 1 193 ? 6.808 1.798 -3.951 1.00 97.62 193 VAL A O 1
ATOM 1403 N N . THR A 1 194 ? 7.455 0.045 -2.720 1.00 97.38 194 THR A N 1
ATOM 1404 C CA . THR A 1 194 ? 8.683 -0.236 -3.466 1.00 97.38 194 THR A CA 1
ATOM 1405 C C . THR A 1 194 ? 8.574 -1.644 -4.024 1.00 97.38 194 THR A C 1
ATOM 1407 O O . THR A 1 194 ? 8.511 -2.607 -3.255 1.00 97.38 194 THR A O 1
ATOM 1410 N N . LEU A 1 195 ? 8.538 -1.759 -5.344 1.00 95.81 195 LEU A N 1
ATOM 1411 C CA . LEU A 1 195 ? 8.542 -3.016 -6.077 1.00 95.81 195 LEU A CA 1
ATOM 1412 C C . LEU A 1 195 ? 9.943 -3.272 -6.610 1.00 95.81 195 LEU A C 1
ATOM 1414 O O . LEU A 1 195 ? 10.572 -2.367 -7.158 1.00 95.81 195 LEU A O 1
ATOM 1418 N N . ASN A 1 196 ? 10.396 -4.509 -6.469 1.00 94.81 196 ASN A N 1
ATOM 1419 C CA . ASN A 1 196 ? 11.628 -4.980 -7.075 1.00 94.81 196 ASN A CA 1
ATOM 1420 C C . ASN A 1 196 ? 11.274 -5.990 -8.163 1.00 94.81 196 ASN A C 1
ATOM 1422 O O . ASN A 1 196 ? 10.243 -6.667 -8.106 1.00 94.81 196 ASN A O 1
ATOM 1426 N N . GLY A 1 197 ? 12.111 -6.042 -9.183 1.00 92.44 197 GLY A N 1
ATOM 1427 C CA . GLY A 1 197 ? 11.931 -6.911 -10.322 1.00 92.44 197 GLY A CA 1
ATOM 1428 C C . GLY A 1 197 ? 13.244 -7.184 -11.024 1.00 92.44 197 GLY A C 1
ATOM 1429 O O . GLY A 1 197 ? 14.255 -6.505 -10.823 1.00 92.44 197 GLY A O 1
ATOM 1430 N N . SER A 1 198 ? 13.208 -8.186 -11.884 1.00 87.56 198 SER A N 1
ATOM 1431 C CA . SER A 1 198 ? 14.295 -8.498 -12.801 1.00 87.56 198 SER A CA 1
ATOM 1432 C C . SER A 1 198 ? 13.695 -8.657 -14.182 1.00 87.56 198 SER A C 1
ATOM 1434 O O . SER A 1 198 ? 12.571 -9.142 -14.319 1.00 87.56 198 SER A O 1
ATOM 1436 N N . VAL A 1 199 ? 14.423 -8.223 -15.206 1.00 81.25 199 VAL A N 1
ATOM 1437 C CA . VAL A 1 199 ? 13.983 -8.464 -16.575 1.00 81.25 199 VAL A CA 1
ATOM 1438 C C . VAL A 1 199 ? 14.887 -9.492 -17.202 1.00 81.25 199 VAL A C 1
ATOM 1440 O O . VAL A 1 199 ? 16.108 -9.369 -17.140 1.00 81.25 199 VAL A O 1
ATOM 1443 N N . ASP A 1 200 ? 14.277 -10.502 -17.811 1.00 79.75 200 ASP A N 1
ATOM 1444 C CA . ASP A 1 200 ? 15.009 -11.440 -18.641 1.00 79.75 200 ASP A CA 1
ATOM 1445 C C . ASP A 1 200 ? 15.487 -10.699 -19.903 1.00 79.75 200 ASP A C 1
ATOM 1447 O O . ASP A 1 200 ? 14.644 -10.255 -20.695 1.00 79.75 200 ASP A O 1
ATOM 1451 N N . PRO A 1 201 ? 16.810 -10.568 -20.124 1.00 71.12 201 PRO A N 1
ATOM 1452 C CA . PRO A 1 201 ? 17.355 -9.923 -21.314 1.00 71.12 201 PRO A CA 1
ATOM 1453 C C . PRO A 1 201 ? 16.857 -10.556 -22.617 1.00 71.12 201 PRO A C 1
ATOM 1455 O O . PRO A 1 201 ? 16.810 -9.874 -23.635 1.00 71.12 201 PRO A O 1
ATOM 1458 N N . ALA A 1 202 ? 16.453 -11.833 -22.604 1.00 71.00 202 ALA A N 1
ATOM 1459 C CA . ALA A 1 202 ? 15.880 -12.497 -23.773 1.00 71.00 202 ALA A CA 1
ATOM 1460 C C . ALA A 1 202 ? 14.513 -11.919 -24.191 1.00 71.00 202 ALA A C 1
ATOM 1462 O O . ALA A 1 202 ? 14.119 -12.067 -25.348 1.00 71.00 202 ALA A O 1
ATOM 1463 N N . SER A 1 203 ? 13.807 -11.249 -23.274 1.00 67.38 203 SER A N 1
ATOM 1464 C CA . SER A 1 203 ? 12.493 -10.629 -23.517 1.00 67.38 203 SER A CA 1
ATOM 1465 C C . SER A 1 203 ? 12.612 -9.310 -24.273 1.00 67.38 203 SER A C 1
ATOM 1467 O O . SER A 1 203 ? 11.750 -8.963 -25.080 1.00 67.38 203 SER A O 1
ATOM 1469 N N . PHE A 1 204 ? 13.708 -8.585 -24.049 1.00 63.62 204 PHE A N 1
ATOM 1470 C CA . PHE A 1 204 ? 14.082 -7.446 -24.870 1.00 63.62 204 PHE A CA 1
ATOM 1471 C C . PHE A 1 204 ? 14.750 -7.990 -26.127 1.00 63.62 204 PHE A C 1
ATOM 1473 O O . PHE A 1 204 ? 15.971 -8.118 -26.205 1.00 63.62 204 PHE A O 1
ATOM 1480 N N . GLY A 1 205 ? 13.937 -8.351 -27.123 1.00 56.88 205 GLY A N 1
ATOM 1481 C CA . GLY A 1 205 ? 14.446 -8.646 -28.461 1.00 56.88 205 GLY A CA 1
ATOM 1482 C C . GLY A 1 205 ? 15.431 -7.561 -28.911 1.00 56.88 205 GLY A C 1
ATOM 1483 O O . GLY A 1 205 ? 15.410 -6.443 -28.405 1.00 56.88 205 GLY A O 1
ATOM 1484 N N . THR A 1 206 ? 16.332 -7.871 -29.841 1.00 59.03 206 THR A N 1
ATOM 1485 C CA . THR A 1 206 ? 17.346 -6.908 -30.294 1.00 59.03 206 THR A CA 1
ATOM 1486 C C . THR A 1 206 ? 16.680 -5.693 -30.952 1.00 59.03 206 THR A C 1
ATOM 1488 O O . THR A 1 206 ? 16.432 -5.686 -32.157 1.00 59.03 206 THR A O 1
ATOM 1491 N N . ILE A 1 207 ? 16.384 -4.649 -30.174 1.00 56.81 207 ILE A N 1
ATOM 1492 C CA . ILE A 1 207 ? 15.838 -3.398 -30.691 1.00 56.81 207 ILE A CA 1
ATOM 1493 C C . ILE A 1 207 ? 17.002 -2.679 -31.371 1.00 56.81 207 ILE A C 1
ATOM 1495 O O . ILE A 1 207 ? 17.954 -2.230 -30.731 1.00 56.81 207 ILE A O 1
ATOM 1499 N N . THR A 1 208 ? 16.960 -2.600 -32.703 1.00 58.69 208 THR A N 1
ATOM 1500 C CA . THR A 1 208 ? 17.887 -1.780 -33.509 1.00 58.69 208 THR A CA 1
ATOM 1501 C C . THR A 1 208 ? 19.386 -2.052 -33.279 1.00 58.69 208 THR A C 1
ATOM 1503 O O . THR A 1 208 ? 20.210 -1.149 -33.372 1.00 58.69 208 THR A O 1
ATOM 1506 N N . GLY A 1 209 ? 19.769 -3.301 -32.988 1.00 65.44 209 GLY A N 1
ATOM 1507 C CA . GLY A 1 209 ? 21.180 -3.682 -32.809 1.00 65.44 209 GLY A CA 1
ATOM 1508 C C . GLY A 1 209 ? 21.808 -3.249 -31.478 1.00 65.44 209 GLY A C 1
ATOM 1509 O O . GLY A 1 209 ? 23.019 -3.390 -31.310 1.00 65.44 209 GLY A O 1
ATOM 1510 N N . VAL A 1 210 ? 21.010 -2.746 -30.532 1.00 63.62 210 VAL A N 1
ATOM 1511 C CA . VAL A 1 210 ? 21.447 -2.452 -29.163 1.00 63.62 210 VAL A CA 1
ATOM 1512 C C . VAL A 1 210 ? 20.998 -3.600 -28.265 1.00 63.62 210 VAL A C 1
ATOM 1514 O O . VAL A 1 210 ? 19.804 -3.841 -28.105 1.00 63.62 210 VAL A O 1
ATOM 1517 N N . THR A 1 211 ? 21.953 -4.328 -27.689 1.00 66.31 211 THR A N 1
ATOM 1518 C CA . THR A 1 211 ? 21.649 -5.353 -26.685 1.00 66.31 211 THR A CA 1
ATOM 1519 C C . THR A 1 211 ? 21.546 -4.695 -25.317 1.00 66.31 211 THR A C 1
ATOM 1521 O O . THR A 1 211 ? 22.521 -4.116 -24.834 1.00 66.31 211 THR A O 1
ATOM 1524 N N . LEU A 1 212 ? 20.371 -4.789 -24.700 1.00 66.94 212 LEU A N 1
ATOM 1525 C CA . LEU A 1 212 ? 20.134 -4.330 -23.337 1.00 66.94 212 LEU A CA 1
ATOM 1526 C C . LEU A 1 212 ? 20.441 -5.474 -22.364 1.00 66.94 212 LEU A C 1
ATOM 1528 O O . LEU A 1 212 ? 20.036 -6.613 -22.585 1.00 66.94 212 LEU A O 1
ATOM 1532 N N . TYR A 1 213 ? 21.150 -5.162 -21.280 1.00 71.31 213 TYR A N 1
ATOM 1533 C CA . TYR A 1 213 ? 21.430 -6.100 -20.188 1.00 71.31 213 TYR A CA 1
ATOM 1534 C C . TYR A 1 213 ? 20.956 -5.516 -18.851 1.00 71.31 213 TYR A C 1
ATOM 1536 O O . TYR A 1 213 ? 21.786 -5.251 -17.978 1.00 71.31 213 TYR A O 1
ATOM 1544 N N . PRO A 1 214 ? 19.649 -5.245 -18.692 1.00 73.44 214 PRO A N 1
ATOM 1545 C CA . PRO A 1 214 ? 19.133 -4.760 -17.423 1.00 73.44 214 PRO A CA 1
ATOM 1546 C C . PRO A 1 214 ? 19.335 -5.840 -16.357 1.00 73.44 214 PRO A C 1
ATOM 1548 O O . PRO A 1 214 ? 18.986 -7.001 -16.567 1.00 73.44 214 PRO A O 1
ATOM 1551 N N . SER A 1 215 ? 19.927 -5.469 -15.222 1.00 80.69 215 SER A N 1
ATOM 1552 C CA . SER A 1 215 ? 20.156 -6.403 -14.110 1.00 80.69 215 SER A CA 1
ATOM 1553 C C . SER A 1 215 ? 19.060 -6.357 -13.048 1.00 80.69 215 SER A C 1
ATOM 1555 O O . SER A 1 215 ? 18.938 -7.293 -12.262 1.00 80.69 215 SER A O 1
ATOM 1557 N N . GLY A 1 216 ? 18.264 -5.289 -13.025 1.00 90.44 216 GLY A N 1
ATOM 1558 C CA . GLY A 1 216 ? 17.215 -5.078 -12.038 1.00 90.44 216 GLY A CA 1
ATOM 1559 C C . GLY A 1 216 ? 16.306 -3.918 -12.416 1.00 90.44 216 GLY A C 1
ATOM 1560 O O . GLY A 1 216 ? 16.697 -3.020 -13.166 1.00 90.44 216 GLY A O 1
ATOM 1561 N N . VAL A 1 217 ? 15.080 -3.958 -11.907 1.00 92.50 217 VAL A N 1
ATOM 1562 C CA . VAL A 1 217 ? 14.107 -2.871 -12.013 1.00 92.50 217 VAL A CA 1
ATOM 1563 C C . VAL A 1 217 ? 13.558 -2.607 -10.625 1.00 92.50 217 VAL A C 1
ATOM 1565 O O . VAL A 1 217 ? 13.094 -3.522 -9.948 1.00 92.50 217 VAL A O 1
ATOM 1568 N N . THR A 1 218 ? 13.612 -1.352 -10.204 1.00 95.56 218 THR A N 1
ATOM 1569 C CA . THR A 1 218 ? 13.002 -0.896 -8.959 1.00 95.56 218 THR A CA 1
ATOM 1570 C C . THR A 1 218 ? 11.972 0.166 -9.292 1.00 95.56 218 THR A C 1
ATOM 1572 O O . THR A 1 218 ? 12.309 1.193 -9.874 1.00 95.56 218 THR A O 1
ATOM 1575 N N . THR A 1 219 ? 10.724 -0.047 -8.889 1.00 95.25 219 THR A N 1
ATOM 1576 C CA . THR A 1 219 ? 9.655 0.942 -9.053 1.00 95.25 219 THR A CA 1
ATOM 1577 C C . THR A 1 219 ? 9.173 1.395 -7.688 1.00 95.25 219 THR A C 1
ATOM 1579 O O . THR A 1 219 ? 8.793 0.587 -6.843 1.00 95.25 219 THR A O 1
ATOM 1582 N N . THR A 1 220 ? 9.186 2.702 -7.463 1.00 97.44 220 THR A N 1
ATOM 1583 C CA . THR A 1 220 ? 8.630 3.334 -6.268 1.00 97.44 220 THR A CA 1
ATOM 1584 C C . THR A 1 220 ? 7.317 4.014 -6.622 1.00 97.44 220 THR A C 1
ATOM 1586 O O . THR A 1 220 ? 7.277 4.818 -7.547 1.00 97.44 220 THR A O 1
ATOM 1589 N N . LEU A 1 221 ? 6.261 3.720 -5.867 1.00 96.94 221 LEU A N 1
ATOM 1590 C CA . LEU A 1 221 ? 4.943 4.326 -6.012 1.00 96.94 221 LEU A CA 1
ATOM 1591 C C . LEU A 1 221 ? 4.587 5.104 -4.749 1.00 96.94 221 LEU A C 1
ATOM 1593 O O . LEU A 1 221 ? 4.591 4.560 -3.640 1.00 96.94 221 LEU A O 1
ATOM 1597 N N . ASP A 1 222 ? 4.217 6.360 -4.934 1.00 98.31 222 ASP A N 1
ATOM 1598 C CA . ASP A 1 222 ? 3.578 7.193 -3.928 1.00 98.31 222 ASP A CA 1
ATOM 1599 C C . ASP A 1 222 ? 2.067 7.082 -4.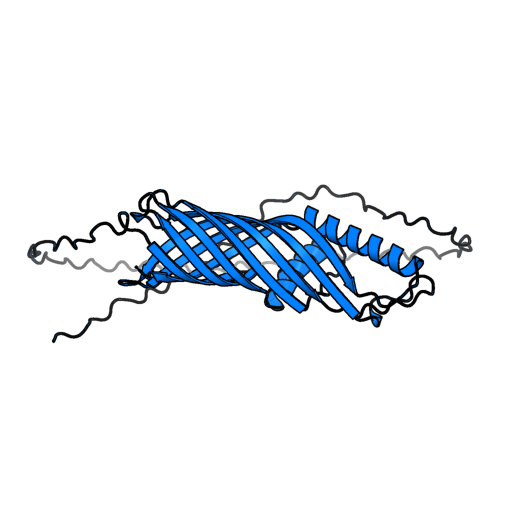113 1.00 98.31 222 ASP A C 1
ATOM 1601 O O . ASP A 1 222 ? 1.533 7.446 -5.160 1.00 98.31 222 ASP A O 1
ATOM 1605 N N . MET A 1 223 ? 1.358 6.579 -3.108 1.00 98.12 223 MET A N 1
ATOM 1606 C CA . MET A 1 223 ? -0.0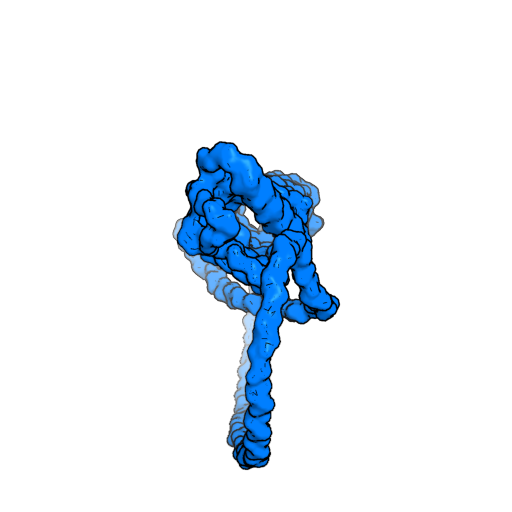67 6.274 -3.209 1.00 98.12 223 MET A CA 1
ATOM 1607 C C . MET A 1 223 ? -0.861 6.936 -2.091 1.00 98.12 223 MET A C 1
ATOM 1609 O O . MET A 1 223 ? -0.410 7.024 -0.948 1.00 98.12 223 MET A O 1
ATOM 1613 N N . TRP A 1 224 ? -2.080 7.360 -2.402 1.00 98.19 224 TRP A N 1
ATOM 1614 C CA . TRP A 1 224 ? -3.082 7.677 -1.392 1.00 98.19 224 TRP A CA 1
ATOM 1615 C C . TRP A 1 224 ? -3.977 6.464 -1.161 1.00 98.19 224 TRP A C 1
ATOM 1617 O O . TRP A 1 224 ? -4.102 5.586 -2.019 1.00 98.19 224 TRP A O 1
ATOM 1627 N N . PHE A 1 225 ? -4.624 6.410 -0.002 1.00 98.38 225 PHE A N 1
ATOM 1628 C CA . PHE A 1 225 ? -5.654 5.414 0.249 1.00 98.38 225 PHE A CA 1
ATOM 1629 C C . PHE A 1 225 ? -6.781 5.939 1.123 1.00 98.38 225 PHE A C 1
ATOM 1631 O O . PHE A 1 225 ? -6.588 6.865 1.912 1.00 98.38 225 PHE A O 1
ATOM 1638 N N . ALA A 1 226 ? -7.937 5.298 0.995 1.00 98.50 226 ALA A N 1
ATOM 1639 C CA . ALA A 1 226 ? -9.085 5.459 1.872 1.00 98.50 226 ALA A CA 1
ATOM 1640 C C . ALA A 1 226 ? -9.675 4.079 2.191 1.00 98.50 226 ALA A C 1
ATOM 1642 O O . ALA A 1 226 ? -9.772 3.225 1.310 1.00 98.50 226 ALA A O 1
ATOM 1643 N N . GLU A 1 227 ? -10.061 3.856 3.442 1.00 98.62 227 GLU A N 1
ATOM 1644 C CA . GLU A 1 227 ? -10.599 2.594 3.943 1.00 98.62 227 GLU A CA 1
ATOM 1645 C C . GLU A 1 227 ? -11.791 2.858 4.863 1.00 98.62 227 GLU A C 1
ATOM 1647 O O . GLU A 1 227 ? -11.703 3.641 5.807 1.00 98.62 227 GLU A O 1
ATOM 1652 N N . LEU A 1 228 ? -12.898 2.168 4.606 1.00 98.50 228 LEU A N 1
ATOM 1653 C CA . LEU A 1 228 ? -14.038 2.068 5.507 1.00 98.50 228 LEU A CA 1
ATOM 1654 C C . LEU A 1 228 ? -14.032 0.668 6.108 1.00 98.50 228 LEU A C 1
ATOM 1656 O O . LEU A 1 228 ? -14.004 -0.324 5.379 1.00 98.50 228 LEU A O 1
ATOM 1660 N N . GLY A 1 229 ? -14.127 0.562 7.426 1.00 98.19 229 GLY A N 1
ATOM 1661 C CA . GLY A 1 229 ? -14.175 -0.748 8.050 1.00 98.19 229 GLY A CA 1
ATOM 1662 C C . GLY A 1 229 ? -14.942 -0.804 9.350 1.00 98.19 229 GLY A C 1
ATOM 1663 O O . GLY A 1 229 ? -15.539 0.165 9.815 1.00 98.19 229 GLY A O 1
ATOM 1664 N N . TYR A 1 230 ? -14.926 -1.999 9.915 1.00 98.00 230 TYR A N 1
ATOM 1665 C CA . TYR A 1 230 ? -15.499 -2.360 11.192 1.00 98.00 230 TYR A CA 1
ATOM 1666 C C . TYR A 1 230 ? -14.411 -2.985 12.064 1.00 98.00 230 TYR A C 1
ATOM 1668 O O . TYR A 1 230 ? -13.655 -3.845 11.609 1.00 98.00 230 TYR A O 1
ATOM 1676 N N . GLN A 1 231 ? -14.337 -2.558 13.318 1.00 97.19 231 GLN A N 1
ATOM 1677 C CA . GLN A 1 231 ? -13.421 -3.072 14.324 1.00 97.19 231 GLN A CA 1
ATOM 1678 C C . GLN A 1 231 ? -14.203 -3.500 15.566 1.00 97.19 231 GLN A C 1
ATOM 1680 O O . GLN A 1 231 ? -14.929 -2.702 16.158 1.00 97.19 231 GLN A O 1
ATOM 1685 N N . GLY A 1 232 ? -14.019 -4.751 15.976 1.00 94.38 232 GLY A N 1
ATOM 1686 C CA . GLY A 1 232 ? -14.578 -5.311 17.201 1.00 94.38 232 GLY A CA 1
ATOM 1687 C C . GLY A 1 232 ? -13.488 -5.818 18.143 1.00 94.38 232 GLY A C 1
ATOM 1688 O O . GLY A 1 232 ? -12.366 -6.101 17.722 1.00 94.38 232 GLY A O 1
ATOM 1689 N N . HIS A 1 233 ? -13.834 -5.954 19.423 1.00 93.69 233 HIS A N 1
ATOM 1690 C CA . HIS A 1 233 ? -12.991 -6.627 20.409 1.00 93.69 233 HIS A CA 1
ATOM 1691 C C . HIS A 1 233 ? -13.460 -8.071 20.598 1.00 93.69 233 HIS A C 1
ATOM 1693 O O . HIS A 1 233 ? -14.657 -8.338 20.719 1.00 93.69 233 HIS A O 1
ATOM 1699 N N . VAL A 1 234 ? -12.514 -9.006 20.615 1.00 92.19 234 VAL A N 1
ATOM 1700 C CA . VAL A 1 234 ? -12.744 -10.429 20.871 1.00 92.19 234 VAL A CA 1
ATOM 1701 C C . VAL A 1 234 ? -12.122 -10.765 22.230 1.00 92.19 234 VAL A C 1
ATOM 1703 O O . VAL A 1 234 ? -10.940 -11.072 22.342 1.00 92.19 234 VAL A O 1
ATOM 1706 N N . GLY A 1 235 ? -12.918 -10.674 23.294 1.00 91.19 235 GLY A N 1
ATOM 1707 C CA . GLY A 1 235 ? -12.407 -10.729 24.669 1.00 91.19 235 GLY A CA 1
ATOM 1708 C C . GLY A 1 235 ? -11.815 -9.390 25.120 1.00 91.19 235 GLY A C 1
ATOM 1709 O O . GLY A 1 235 ? -12.170 -8.348 24.576 1.00 91.19 235 GLY A O 1
ATOM 1710 N N . ASP A 1 236 ? -10.927 -9.420 26.116 1.00 91.06 236 ASP A N 1
ATOM 1711 C CA . ASP A 1 236 ? -10.513 -8.195 26.821 1.00 91.06 236 ASP A CA 1
ATOM 1712 C C . ASP A 1 236 ? -9.524 -7.325 26.036 1.00 91.06 236 ASP A C 1
ATOM 1714 O O . ASP A 1 236 ? -9.460 -6.123 26.263 1.00 91.06 236 ASP A O 1
ATOM 1718 N N . ARG A 1 237 ? -8.717 -7.923 25.146 1.00 93.06 237 ARG A N 1
ATOM 1719 C CA . ARG A 1 237 ? -7.605 -7.219 24.476 1.00 93.06 237 ARG A CA 1
ATOM 1720 C C . ARG A 1 237 ? -7.413 -7.548 23.006 1.00 93.06 237 ARG A C 1
ATOM 1722 O O . ARG A 1 237 ? -6.599 -6.899 22.364 1.00 93.06 237 ARG A O 1
ATOM 1729 N N . VAL A 1 238 ? -8.093 -8.554 22.458 1.00 96.19 238 VAL A N 1
ATOM 1730 C CA . VAL A 1 238 ? -7.907 -8.908 21.044 1.00 96.19 238 VAL A CA 1
ATOM 1731 C C . VAL A 1 238 ? -8.768 -7.992 20.192 1.00 96.19 238 VAL A C 1
ATOM 1733 O O . VAL A 1 238 ? -9.963 -7.849 20.438 1.00 96.19 238 VAL A O 1
ATOM 1736 N N . VAL A 1 239 ? -8.168 -7.412 19.165 1.00 96.19 239 VAL A N 1
ATOM 1737 C CA . VAL A 1 239 ? -8.830 -6.545 18.197 1.00 96.19 239 VAL A CA 1
ATOM 1738 C C . VAL A 1 239 ? -8.946 -7.296 16.878 1.00 96.19 239 VAL A C 1
ATOM 1740 O O . VAL A 1 239 ? -7.951 -7.802 16.358 1.00 96.19 239 VAL A O 1
ATOM 1743 N N . LEU A 1 240 ? -10.157 -7.362 16.329 1.00 97.56 240 LEU A N 1
ATOM 1744 C CA . LEU A 1 240 ? -10.421 -7.884 14.993 1.00 97.56 240 LEU A CA 1
ATOM 1745 C C . LEU A 1 240 ? -10.993 -6.759 14.132 1.00 97.56 240 LEU A C 1
ATOM 1747 O O . LEU A 1 240 ? -11.988 -6.134 14.500 1.00 97.56 240 LEU A O 1
ATOM 1751 N N . GLY A 1 241 ? -10.373 -6.515 12.983 1.00 97.50 241 GLY A N 1
ATOM 1752 C CA . GLY A 1 241 ? -10.802 -5.507 12.022 1.00 97.50 241 GLY A CA 1
ATOM 1753 C C . GLY A 1 241 ? -11.052 -6.107 10.646 1.00 97.50 241 GLY A C 1
ATOM 1754 O O . GLY A 1 241 ? -10.275 -6.935 10.174 1.00 97.50 241 GLY A O 1
ATOM 1755 N N . LEU A 1 242 ? -12.115 -5.656 9.989 1.00 98.38 242 LEU A N 1
ATOM 1756 C CA . LEU A 1 242 ? -12.389 -5.915 8.580 1.00 98.38 242 LEU A CA 1
ATOM 1757 C C . LEU A 1 242 ? -12.656 -4.577 7.892 1.00 98.38 242 LEU A C 1
ATOM 1759 O O . LEU A 1 242 ? -13.444 -3.782 8.398 1.00 98.38 242 LEU A O 1
ATOM 1763 N N . GLY A 1 243 ? -12.029 -4.329 6.751 1.00 98.25 243 GLY A N 1
ATOM 1764 C CA . GLY A 1 243 ? -12.177 -3.082 6.010 1.00 98.25 243 GLY A CA 1
ATOM 1765 C C . GLY A 1 243 ? -12.231 -3.312 4.512 1.00 98.25 243 GLY A C 1
ATOM 1766 O O . GLY A 1 243 ? -11.697 -4.293 4.002 1.00 98.25 243 GLY A O 1
ATOM 1767 N N . VAL A 1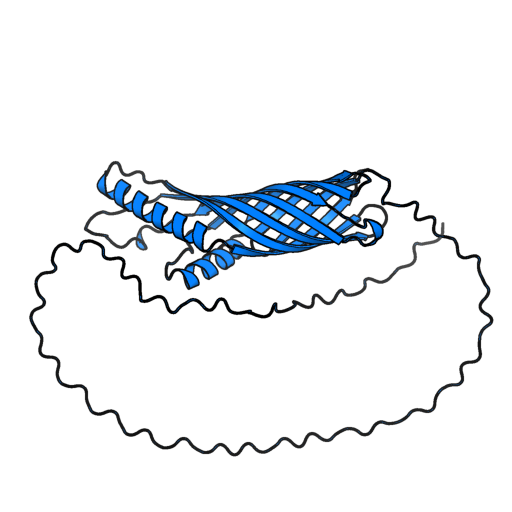 244 ? -12.886 -2.400 3.811 1.00 98.50 244 VAL A N 1
ATOM 1768 C CA . VAL A 1 244 ? -12.841 -2.285 2.357 1.00 98.50 244 VAL A CA 1
ATOM 1769 C C . VAL A 1 244 ? -12.326 -0.901 2.017 1.00 98.50 244 VAL A C 1
ATOM 1771 O O . VAL A 1 244 ? -12.701 0.093 2.644 1.00 98.50 244 VAL A O 1
ATOM 1774 N N . GLY A 1 245 ? -11.457 -0.825 1.027 1.00 97.56 245 GLY A N 1
ATOM 1775 C CA . GLY A 1 245 ? -10.821 0.425 0.679 1.00 97.56 245 GLY A CA 1
ATOM 1776 C C . GLY A 1 245 ? -10.438 0.506 -0.779 1.00 97.56 245 GLY A C 1
ATOM 1777 O O . GLY A 1 245 ? -10.673 -0.397 -1.584 1.00 97.56 245 GLY A O 1
ATOM 1778 N N . LEU A 1 246 ? -9.829 1.633 -1.102 1.00 97.62 246 LEU A N 1
ATOM 1779 C CA . LEU A 1 246 ? -9.224 1.888 -2.392 1.00 97.62 246 LEU A CA 1
ATOM 1780 C C . LEU A 1 246 ? -7.885 2.592 -2.204 1.00 97.62 246 LEU A C 1
ATOM 1782 O O . LEU A 1 246 ? -7.689 3.352 -1.252 1.00 97.62 246 LEU A O 1
ATOM 1786 N N . MET A 1 247 ? -6.963 2.316 -3.115 1.00 97.25 247 MET A N 1
ATOM 1787 C CA . MET A 1 247 ? -5.688 3.014 -3.237 1.00 97.25 247 MET A CA 1
ATOM 1788 C C . MET A 1 247 ? -5.581 3.617 -4.627 1.00 97.25 247 MET A C 1
ATOM 1790 O O . MET A 1 247 ? -6.069 3.012 -5.579 1.00 97.25 247 MET A O 1
ATOM 1794 N N . GLY A 1 248 ? -4.946 4.778 -4.735 1.00 95.88 248 GLY A N 1
ATOM 1795 C CA . GLY A 1 248 ? -4.647 5.427 -6.006 1.00 95.88 248 GLY A CA 1
ATOM 1796 C C . GLY A 1 248 ? -3.194 5.887 -6.053 1.00 95.88 248 GLY A C 1
ATOM 1797 O O . GLY A 1 248 ? -2.696 6.447 -5.074 1.00 95.88 248 GLY A O 1
ATOM 1798 N N . THR A 1 249 ? -2.516 5.663 -7.175 1.00 96.56 249 THR A N 1
ATOM 1799 C CA . THR A 1 249 ? -1.169 6.198 -7.419 1.00 96.56 249 THR A CA 1
ATOM 1800 C C . THR A 1 249 ? -1.222 7.715 -7.612 1.00 96.56 249 THR A C 1
ATOM 1802 O O . THR A 1 249 ? -2.051 8.228 -8.358 1.00 96.56 249 THR A O 1
ATOM 1805 N N . MET A 1 250 ? -0.341 8.439 -6.923 1.00 97.31 250 MET A N 1
ATOM 1806 C CA . MET A 1 250 ? -0.107 9.879 -7.100 1.00 97.31 250 MET A CA 1
ATOM 1807 C C . MET A 1 250 ? 1.128 10.152 -7.951 1.00 97.31 250 MET A C 1
ATOM 1809 O O . MET A 1 250 ? 1.119 11.089 -8.739 1.00 97.31 250 MET A O 1
ATOM 1813 N N . SER A 1 251 ? 2.186 9.368 -7.738 1.00 97.50 251 SER A N 1
ATOM 1814 C CA . SER A 1 251 ? 3.454 9.471 -8.456 1.00 97.50 251 SER A CA 1
ATOM 1815 C C . SER A 1 251 ? 4.070 8.083 -8.593 1.00 97.50 251 SER A C 1
ATOM 1817 O O . SER A 1 251 ? 3.962 7.262 -7.676 1.00 97.50 251 SER A O 1
ATOM 1819 N N . SER A 1 252 ? 4.733 7.839 -9.718 1.00 96.69 252 SER A N 1
ATOM 1820 C CA . SER A 1 252 ? 5.536 6.643 -9.974 1.00 96.69 252 SER A CA 1
ATOM 1821 C C . SER A 1 252 ? 6.955 7.040 -10.364 1.00 96.69 252 SER A C 1
ATOM 1823 O O . SER A 1 252 ? 7.168 8.037 -11.048 1.00 96.69 252 SER A O 1
ATOM 1825 N N . SER A 1 253 ? 7.939 6.274 -9.907 1.00 96.81 253 SER A N 1
ATOM 1826 C CA . SER A 1 253 ? 9.324 6.414 -10.341 1.00 96.81 253 SER A CA 1
ATOM 1827 C C . SER A 1 253 ? 9.935 5.041 -10.542 1.00 96.81 253 SER A C 1
ATOM 1829 O O . SER A 1 253 ? 10.149 4.299 -9.578 1.00 96.81 253 SER A O 1
ATOM 1831 N N . THR A 1 254 ? 10.233 4.721 -11.794 1.00 95.25 254 THR A N 1
ATOM 1832 C CA . THR A 1 254 ? 10.894 3.476 -12.174 1.00 95.25 254 THR A CA 1
ATOM 1833 C C . THR A 1 254 ? 12.367 3.723 -12.477 1.00 95.25 254 THR A C 1
ATOM 1835 O O . THR A 1 254 ? 12.731 4.607 -13.250 1.00 95.25 254 THR A O 1
ATOM 1838 N N . GLN A 1 255 ? 13.228 2.916 -11.866 1.00 94.62 255 GLN A N 1
ATOM 1839 C CA . GLN A 1 255 ? 14.664 2.886 -12.104 1.00 94.62 255 GLN A CA 1
ATOM 1840 C C . GLN A 1 255 ? 15.040 1.517 -12.654 1.00 94.62 255 GLN A C 1
ATOM 1842 O O . GLN A 1 255 ? 14.658 0.486 -12.101 1.00 94.62 255 GLN A O 1
ATOM 1847 N N . VAL A 1 256 ? 15.789 1.516 -13.751 1.00 91.25 256 VAL A N 1
ATOM 1848 C CA . VAL A 1 256 ? 16.353 0.306 -14.346 1.00 91.25 256 VAL A CA 1
ATOM 1849 C C . VAL A 1 256 ? 17.851 0.351 -14.110 1.00 91.25 256 VAL A C 1
ATOM 1851 O O . VAL A 1 256 ? 18.516 1.314 -14.498 1.00 91.25 256 VAL A O 1
ATOM 1854 N N . ASP A 1 257 ? 18.381 -0.691 -13.481 1.00 89.62 257 ASP A N 1
ATOM 1855 C CA . ASP A 1 257 ? 19.81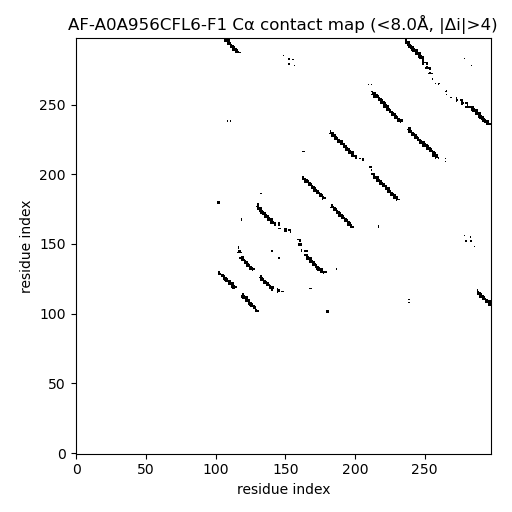7 -0.844 -13.306 1.00 89.62 257 ASP A CA 1
ATOM 1856 C C . ASP A 1 257 ? 20.425 -1.245 -14.650 1.00 89.62 257 ASP A C 1
ATOM 1858 O O . ASP A 1 257 ? 20.403 -2.414 -15.051 1.00 89.62 257 ASP A O 1
ATOM 1862 N N . GLU A 1 258 ? 20.939 -0.249 -15.369 1.00 81.12 258 GLU A N 1
ATOM 1863 C CA . GLU A 1 258 ? 21.595 -0.440 -16.654 1.00 81.12 258 GLU A CA 1
ATOM 1864 C C . GLU A 1 258 ? 23.115 -0.228 -16.517 1.00 81.12 258 GLU A C 1
ATOM 1866 O O . GLU A 1 258 ? 23.575 0.900 -16.332 1.00 81.12 258 GLU A O 1
ATOM 1871 N N . PRO A 1 259 ? 23.942 -1.285 -16.640 1.00 78.62 259 PRO A N 1
ATOM 1872 C CA . PRO A 1 259 ? 25.400 -1.160 -16.544 1.00 78.62 259 PRO A CA 1
ATOM 1873 C C . PRO A 1 259 ? 26.035 -0.500 -17.783 1.00 78.62 259 PRO A C 1
ATOM 1875 O O . PRO A 1 259 ? 27.242 -0.251 -17.817 1.00 78.62 259 PRO A O 1
ATOM 1878 N N . SER A 1 260 ? 25.244 -0.249 -18.828 1.00 76.19 260 SER A N 1
ATOM 1879 C CA . SER A 1 260 ? 25.708 0.275 -20.108 1.00 76.19 260 SER A CA 1
ATOM 1880 C C . SER A 1 260 ? 25.994 1.778 -20.045 1.00 76.19 260 SER A C 1
ATOM 1882 O O . SER A 1 260 ? 25.162 2.579 -19.627 1.00 76.19 260 SER A O 1
ATOM 1884 N N . GLN A 1 261 ? 27.160 2.180 -20.556 1.00 82.69 261 GLN A N 1
ATOM 1885 C CA . GLN A 1 261 ? 27.505 3.590 -20.803 1.00 82.69 261 GLN A CA 1
ATOM 1886 C C . GLN A 1 261 ? 27.005 4.084 -22.176 1.00 82.69 261 GLN A C 1
ATOM 1888 O O . GLN A 1 261 ? 27.394 5.156 -22.640 1.00 82.69 261 GLN A O 1
ATOM 1893 N N . ASN A 1 262 ? 26.189 3.288 -22.877 1.00 86.00 262 ASN A N 1
ATOM 1894 C CA . ASN A 1 262 ? 25.631 3.667 -24.169 1.00 86.00 262 ASN A CA 1
ATOM 1895 C C . ASN A 1 262 ? 24.484 4.669 -23.971 1.00 86.00 262 ASN A C 1
ATOM 1897 O O . ASN A 1 262 ? 23.404 4.308 -23.510 1.00 86.00 262 ASN A O 1
ATOM 1901 N N . THR A 1 263 ? 24.699 5.917 -24.382 1.00 88.25 263 THR A N 1
ATOM 1902 C CA . THR A 1 263 ? 23.720 7.008 -24.252 1.00 88.25 263 THR A CA 1
ATOM 1903 C C . THR A 1 263 ? 22.408 6.750 -24.995 1.00 88.25 263 THR A C 1
ATOM 1905 O O . THR A 1 263 ? 21.365 7.231 -24.565 1.00 88.25 263 THR A O 1
ATOM 1908 N N . THR A 1 264 ? 22.434 5.980 -26.090 1.00 86.44 264 THR A N 1
ATOM 1909 C CA . THR A 1 264 ? 21.213 5.618 -26.833 1.00 86.44 264 THR A CA 1
ATOM 1910 C C . THR A 1 264 ? 20.375 4.623 -26.040 1.00 86.44 264 THR A C 1
ATOM 1912 O O . THR A 1 264 ? 19.162 4.777 -25.953 1.00 86.44 264 THR A O 1
ATOM 1915 N N . ALA A 1 265 ? 21.028 3.635 -25.424 1.00 82.31 265 ALA A N 1
ATOM 1916 C CA . ALA A 1 265 ? 20.362 2.656 -24.574 1.00 82.31 265 ALA A CA 1
ATOM 1917 C C . ALA A 1 265 ? 19.725 3.341 -23.355 1.00 82.31 265 ALA A C 1
ATOM 1919 O O . ALA A 1 265 ? 18.531 3.192 -23.125 1.00 82.31 265 ALA A O 1
ATOM 1920 N N . GLN A 1 266 ? 20.474 4.232 -22.696 1.00 87.38 266 GLN A N 1
ATOM 1921 C CA . GLN A 1 266 ? 19.970 5.038 -21.580 1.00 87.38 266 GLN A CA 1
ATOM 1922 C C . GLN A 1 266 ? 18.759 5.904 -21.967 1.00 87.38 266 GLN A C 1
ATOM 1924 O O . GLN A 1 266 ? 17.817 6.018 -21.187 1.00 87.38 266 GLN A O 1
ATOM 1929 N N . ALA A 1 267 ? 18.759 6.504 -23.163 1.00 88.31 267 ALA A N 1
ATOM 1930 C CA . ALA A 1 267 ? 17.632 7.305 -23.642 1.00 88.31 267 ALA A CA 1
ATOM 1931 C C . ALA A 1 267 ? 16.374 6.455 -23.889 1.00 88.31 267 ALA A C 1
ATOM 1933 O O . ALA A 1 267 ? 15.286 6.850 -23.473 1.00 88.31 267 ALA A O 1
ATOM 1934 N N . LEU A 1 268 ? 16.526 5.279 -24.508 1.00 85.19 268 LEU A N 1
ATOM 1935 C CA . LEU A 1 268 ? 15.422 4.339 -24.733 1.00 85.19 268 LEU A CA 1
ATOM 1936 C C . LEU A 1 268 ? 14.872 3.784 -23.414 1.00 85.19 268 LEU A C 1
ATOM 1938 O O . LEU A 1 268 ? 13.657 3.725 -23.234 1.00 85.19 268 LEU A O 1
ATOM 1942 N N . THR A 1 269 ? 15.751 3.432 -22.474 1.00 85.88 269 THR A N 1
ATOM 1943 C CA . THR A 1 269 ? 15.365 2.992 -21.130 1.00 85.88 269 THR A CA 1
ATOM 1944 C C . THR A 1 269 ? 14.584 4.088 -20.409 1.00 85.88 269 THR A C 1
ATOM 1946 O O . THR A 1 269 ? 13.510 3.812 -19.886 1.00 85.88 269 THR A O 1
ATOM 1949 N N . ALA A 1 270 ? 15.052 5.341 -20.445 1.00 90.31 270 ALA A N 1
ATOM 1950 C CA . ALA A 1 270 ? 14.351 6.468 -19.828 1.00 90.31 270 ALA A CA 1
ATOM 1951 C C . ALA A 1 270 ? 12.968 6.736 -20.456 1.00 90.31 270 ALA A C 1
ATOM 1953 O O . ALA A 1 270 ? 12.014 7.074 -19.754 1.00 90.31 270 ALA A O 1
ATOM 1954 N N . GLU A 1 271 ? 12.828 6.588 -21.776 1.00 89.12 271 GLU A N 1
ATOM 1955 C CA . GLU A 1 271 ? 11.533 6.704 -22.458 1.00 89.12 271 GLU A CA 1
ATOM 1956 C C . GLU A 1 271 ? 10.575 5.573 -22.050 1.00 89.12 271 GLU A C 1
ATOM 1958 O O . GLU A 1 271 ? 9.399 5.821 -21.752 1.00 89.12 271 GLU A O 1
ATOM 1963 N N . ALA A 1 272 ? 11.085 4.342 -21.964 1.00 86.00 272 ALA A N 1
ATOM 1964 C CA . ALA A 1 272 ? 10.318 3.187 -21.518 1.00 86.00 272 ALA A CA 1
ATOM 1965 C C . ALA A 1 272 ? 9.855 3.336 -20.059 1.00 86.00 272 ALA A C 1
ATOM 1967 O O . ALA A 1 272 ? 8.672 3.135 -19.778 1.00 86.00 272 ALA A O 1
ATOM 1968 N N . THR A 1 273 ? 10.735 3.752 -19.139 1.00 90.44 273 THR A N 1
ATOM 1969 C CA . THR A 1 273 ? 10.370 3.972 -17.729 1.00 90.44 273 THR A CA 1
ATOM 1970 C C . THR A 1 273 ? 9.348 5.089 -17.578 1.00 90.44 273 THR A C 1
ATOM 1972 O O . THR A 1 273 ? 8.361 4.903 -16.875 1.00 90.44 273 THR A O 1
ATOM 1975 N N . ASN A 1 274 ? 9.507 6.202 -18.303 1.00 92.75 274 ASN A N 1
ATOM 1976 C CA . ASN A 1 274 ? 8.527 7.292 -18.293 1.00 92.75 274 ASN A CA 1
ATOM 1977 C C . ASN A 1 274 ? 7.152 6.833 -18.793 1.00 92.75 274 ASN A C 1
ATOM 1979 O O . ASN A 1 274 ? 6.125 7.250 -18.259 1.00 92.75 274 ASN A O 1
ATOM 1983 N N . THR A 1 275 ? 7.122 5.966 -19.807 1.00 88.31 275 THR A N 1
ATOM 1984 C CA . THR A 1 275 ? 5.869 5.393 -20.311 1.00 88.31 275 THR A CA 1
ATOM 1985 C C . THR A 1 275 ? 5.211 4.516 -19.249 1.00 88.31 275 THR A C 1
ATOM 1987 O O . THR A 1 275 ? 4.019 4.671 -18.991 1.00 88.31 275 THR A O 1
ATOM 1990 N N . VAL A 1 276 ? 5.971 3.633 -18.595 1.00 87.00 276 VAL A N 1
ATOM 1991 C CA . VAL A 1 276 ? 5.468 2.787 -17.499 1.00 87.00 276 VAL A CA 1
ATOM 1992 C C . VAL A 1 276 ? 4.936 3.641 -16.348 1.00 87.00 276 VAL A C 1
ATOM 1994 O O . VAL A 1 276 ? 3.809 3.422 -15.904 1.00 87.00 276 VAL A O 1
ATOM 1997 N N . ASP A 1 277 ? 5.691 4.653 -15.922 1.00 92.25 277 ASP A N 1
ATOM 1998 C CA . ASP A 1 277 ? 5.311 5.536 -14.819 1.00 92.25 277 ASP A CA 1
ATOM 1999 C C . ASP A 1 277 ? 3.996 6.276 -15.118 1.00 92.25 277 ASP A C 1
ATOM 2001 O O . ASP A 1 277 ? 3.075 6.248 -14.300 1.00 92.25 277 ASP A O 1
ATOM 2005 N N . GLN A 1 278 ? 3.832 6.822 -16.329 1.00 90.94 278 GLN A N 1
ATOM 2006 C CA . GLN A 1 278 ? 2.581 7.471 -16.744 1.00 90.94 278 GLN A CA 1
ATOM 2007 C C . GLN A 1 278 ? 1.385 6.511 -16.773 1.00 90.94 278 GLN A C 1
ATOM 2009 O O . GLN A 1 278 ? 0.265 6.898 -16.426 1.00 90.94 278 GLN A O 1
ATOM 2014 N N . GLN A 1 279 ? 1.589 5.260 -17.195 1.00 87.88 279 GLN A N 1
ATOM 2015 C CA . GLN A 1 279 ? 0.519 4.259 -17.211 1.00 87.88 279 GLN A CA 1
ATOM 2016 C C . GLN A 1 279 ? 0.106 3.872 -15.786 1.00 87.88 279 GLN A C 1
ATOM 2018 O O . GLN A 1 279 ? -1.092 3.796 -15.499 1.00 87.88 279 GLN A O 1
ATOM 2023 N N . ILE A 1 280 ? 1.071 3.680 -14.881 1.00 89.50 280 ILE A N 1
ATOM 2024 C CA . ILE A 1 280 ? 0.795 3.353 -13.477 1.00 89.50 280 ILE A CA 1
ATOM 2025 C C . ILE A 1 280 ? 0.113 4.525 -12.767 1.00 89.50 280 ILE A C 1
ATOM 2027 O O . ILE A 1 280 ? -0.821 4.306 -12.000 1.00 89.50 280 ILE A O 1
ATOM 2031 N N . GLU A 1 281 ? 0.510 5.767 -13.028 1.00 91.88 281 GLU A N 1
ATOM 2032 C CA . GLU A 1 281 ? -0.173 6.943 -12.473 1.00 91.88 281 GLU A CA 1
ATOM 2033 C C . GLU A 1 281 ? -1.618 7.054 -12.973 1.00 91.88 281 GLU A C 1
ATOM 2035 O O . GLU A 1 281 ? -2.526 7.358 -12.200 1.00 91.88 281 GLU A O 1
ATOM 2040 N N . ARG A 1 282 ? -1.860 6.753 -14.254 1.00 89.75 282 ARG A N 1
ATOM 2041 C CA . ARG A 1 282 ? -3.193 6.863 -14.859 1.00 89.75 282 ARG A CA 1
ATOM 2042 C C . ARG A 1 282 ? -4.155 5.759 -14.420 1.00 89.75 282 ARG A C 1
ATOM 2044 O O . ARG A 1 282 ? -5.346 6.026 -14.261 1.00 89.75 282 ARG A O 1
ATOM 2051 N N . TYR A 1 283 ? -3.661 4.534 -14.253 1.00 87.38 283 TYR A N 1
ATOM 2052 C CA . TYR A 1 283 ? -4.488 3.346 -14.008 1.00 87.38 283 TYR A CA 1
ATOM 2053 C C . TYR A 1 283 ? -4.248 2.683 -12.650 1.00 87.38 283 TYR A C 1
ATOM 2055 O O . TYR A 1 283 ? -4.852 1.651 -12.362 1.00 87.38 283 TYR A O 1
ATOM 2063 N N . GLY A 1 284 ? -3.408 3.266 -11.797 1.00 86.44 284 GLY A N 1
ATOM 2064 C CA . GLY A 1 284 ? -3.002 2.718 -10.502 1.00 86.44 284 GLY A CA 1
ATOM 2065 C C . GLY A 1 284 ? -4.064 2.804 -9.410 1.00 86.44 284 GLY A C 1
ATOM 2066 O O . GLY A 1 284 ? -3.754 3.198 -8.288 1.00 86.44 284 GLY A O 1
ATOM 2067 N N . PHE A 1 285 ? -5.312 2.453 -9.723 1.00 92.25 285 PHE A N 1
ATOM 2068 C CA . PHE A 1 285 ? -6.401 2.346 -8.759 1.00 92.25 285 PHE A CA 1
ATOM 2069 C C . PHE A 1 285 ? -6.622 0.890 -8.367 1.00 92.25 285 PHE A C 1
ATOM 2071 O O . PHE A 1 285 ? -6.951 0.051 -9.203 1.00 92.25 285 PHE A O 1
ATOM 2078 N N . ILE A 1 286 ? -6.466 0.591 -7.079 1.00 93.50 286 ILE A N 1
ATOM 2079 C CA . ILE A 1 286 ? -6.508 -0.778 -6.563 1.00 93.50 286 ILE A CA 1
ATOM 2080 C C . ILE A 1 286 ? -7.552 -0.851 -5.445 1.00 93.50 286 ILE A C 1
ATOM 2082 O O . ILE A 1 286 ? -7.331 -0.273 -4.373 1.00 93.50 286 ILE A O 1
ATOM 2086 N N . PRO A 1 287 ? -8.690 -1.541 -5.651 1.00 95.75 287 PRO A N 1
ATOM 2087 C CA . PRO A 1 287 ? -9.581 -1.861 -4.547 1.00 95.75 287 PRO A CA 1
ATOM 2088 C C . PRO A 1 287 ? -8.872 -2.828 -3.598 1.00 95.75 287 PRO A C 1
ATOM 2090 O O . PRO A 1 287 ? -8.137 -3.715 -4.037 1.00 95.75 287 PRO A O 1
ATOM 2093 N N . ASN A 1 288 ? -9.100 -2.676 -2.297 1.00 96.06 288 ASN A N 1
ATOM 2094 C CA . ASN A 1 288 ? -8.527 -3.569 -1.302 1.00 96.06 288 ASN A CA 1
ATOM 2095 C C . ASN A 1 288 ? -9.561 -4.079 -0.297 1.00 96.06 288 ASN A C 1
ATOM 2097 O O . ASN A 1 288 ? -10.557 -3.423 0.014 1.00 96.06 288 ASN A O 1
ATOM 2101 N N . LEU A 1 289 ? -9.289 -5.284 0.199 1.00 97.94 289 LEU A N 1
ATOM 2102 C CA . LEU A 1 289 ? -9.953 -5.888 1.345 1.00 97.94 289 LEU A CA 1
ATOM 2103 C C . LEU A 1 289 ? -8.918 -6.051 2.456 1.00 97.94 289 LEU A C 1
ATOM 2105 O O . LEU A 1 289 ? -7.905 -6.724 2.265 1.00 97.94 289 LEU A O 1
ATOM 2109 N N . THR A 1 290 ? -9.190 -5.468 3.612 1.00 98.31 290 THR A N 1
ATOM 2110 C CA . THR A 1 290 ? -8.291 -5.454 4.761 1.00 98.31 290 THR A CA 1
ATOM 2111 C C . THR A 1 290 ? -8.824 -6.371 5.854 1.00 98.31 290 THR A C 1
ATOM 2113 O O . THR A 1 290 ? -9.955 -6.217 6.307 1.00 98.31 290 THR A O 1
ATOM 2116 N N . LEU A 1 291 ? -7.988 -7.295 6.323 1.00 98.31 291 LEU A N 1
ATOM 2117 C CA . LEU A 1 291 ? -8.195 -8.076 7.540 1.00 98.31 291 LEU A CA 1
ATOM 2118 C C . LEU A 1 291 ? -7.113 -7.706 8.557 1.00 98.31 291 LEU A C 1
ATOM 2120 O O . LEU A 1 291 ? -5.923 -7.722 8.234 1.00 98.31 291 LEU A O 1
ATOM 2124 N N . ARG A 1 292 ? -7.528 -7.391 9.784 1.00 98.12 292 ARG A N 1
ATOM 2125 C CA . ARG A 1 292 ? -6.654 -6.960 10.881 1.00 98.12 292 ARG A CA 1
ATOM 2126 C C . ARG A 1 292 ? -6.888 -7.836 12.097 1.00 98.12 292 ARG A C 1
ATOM 2128 O O . ARG A 1 292 ? -8.035 -8.068 12.476 1.00 98.12 292 ARG A O 1
ATOM 2135 N N . LEU A 1 293 ? -5.809 -8.292 12.713 1.00 98.19 293 LEU A N 1
ATOM 2136 C CA . LEU A 1 293 ? -5.839 -9.02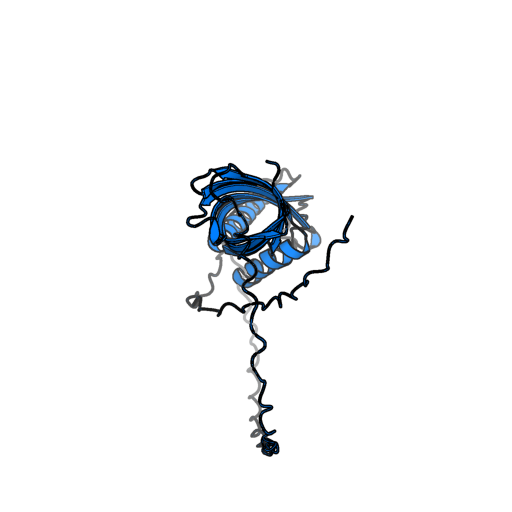3 13.971 1.00 98.19 293 LEU A CA 1
ATOM 2137 C C . LEU A 1 293 ? -4.737 -8.482 14.870 1.00 98.19 293 LEU A C 1
ATOM 2139 O O . LEU A 1 293 ? -3.568 -8.521 14.497 1.00 98.19 293 LEU A O 1
ATOM 2143 N N . GLY A 1 294 ? -5.086 -8.007 16.056 1.00 97.31 294 GLY A N 1
ATOM 2144 C CA . GLY A 1 294 ? -4.103 -7.428 16.958 1.00 97.31 294 GLY A CA 1
ATOM 2145 C C . GLY A 1 294 ? -4.491 -7.460 18.415 1.00 97.31 294 GLY A C 1
ATOM 2146 O O . GLY A 1 294 ? -5.452 -8.119 18.812 1.00 97.31 294 GLY A O 1
ATOM 2147 N N . PHE A 1 295 ? -3.710 -6.733 19.202 1.00 97.25 295 PHE A N 1
ATOM 2148 C CA . PHE A 1 295 ? -3.884 -6.604 20.638 1.00 97.25 295 PHE A CA 1
ATOM 2149 C C . PHE A 1 295 ? -3.872 -5.138 21.042 1.00 97.25 295 PHE A C 1
ATOM 2151 O O . PHE A 1 295 ? -3.002 -4.397 20.587 1.00 97.25 295 PHE A O 1
ATOM 2158 N N . ASP A 1 296 ? -4.796 -4.751 21.916 1.00 96.06 296 ASP A N 1
ATOM 2159 C CA . ASP A 1 296 ? -4.714 -3.506 22.674 1.00 96.06 296 ASP A CA 1
ATOM 2160 C C . ASP A 1 296 ? -3.678 -3.650 23.798 1.00 96.06 296 ASP A C 1
ATOM 2162 O O . ASP A 1 296 ? -3.639 -4.655 24.520 1.00 96.06 296 ASP A O 1
ATOM 2166 N N . LEU A 1 297 ? -2.794 -2.664 23.894 1.00 95.94 297 LEU A N 1
ATOM 2167 C CA . LEU A 1 297 ? -1.631 -2.647 24.774 1.00 95.94 297 LEU A CA 1
ATOM 2168 C C . LEU A 1 297 ? -1.851 -1.810 26.039 1.00 95.94 297 LEU A C 1
ATOM 2170 O O . LEU A 1 297 ? -0.976 -1.834 26.910 1.00 95.94 297 LEU A O 1
ATOM 2174 N N . LEU A 1 298 ? -2.965 -1.077 26.141 1.00 91.75 298 LEU A N 1
ATOM 2175 C CA . LEU A 1 298 ? -3.292 -0.235 27.298 1.00 91.75 298 LEU A CA 1
ATOM 2176 C C . LEU A 1 298 ? -4.208 -0.928 28.326 1.00 91.75 298 LEU A C 1
ATOM 2178 O O . LEU A 1 298 ? -4.764 -2.019 28.054 1.00 91.75 298 LEU A O 1
#

Solvent-accessible surface area (backbone atoms only — not comparable to full-atom values): 17527 Å² total; per-residue (Å²): 138,84,79,89,77,91,75,81,86,73,83,77,76,82,73,79,75,78,71,78,84,76,69,81,74,69,71,86,70,73,80,80,72,80,76,68,86,68,71,82,71,78,76,77,78,85,74,82,76,78,80,78,78,82,80,77,83,79,7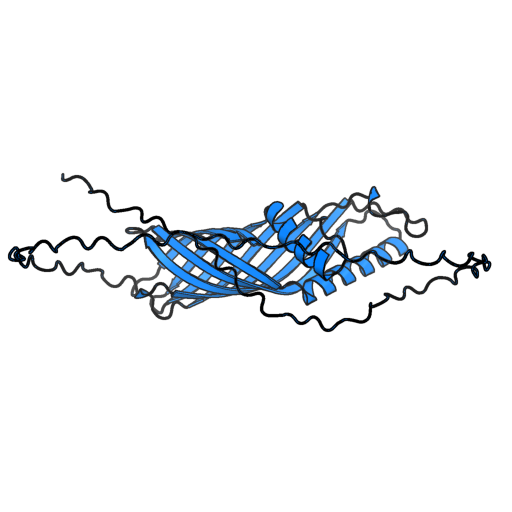6,82,77,81,86,77,81,77,79,76,82,86,73,85,78,81,78,86,82,81,75,83,80,81,86,77,79,83,73,84,74,77,78,65,78,79,74,73,73,78,70,67,62,80,46,72,45,65,42,39,32,49,27,44,36,40,33,46,60,64,33,42,35,40,35,41,39,42,31,41,48,82,26,43,32,42,35,42,36,47,27,42,24,54,41,75,25,44,51,54,57,28,49,54,50,18,71,74,70,76,46,91,50,82,43,49,63,31,36,37,37,42,39,43,37,42,32,38,19,91,48,58,90,72,22,39,34,41,37,36,37,44,34,42,37,42,37,37,26,51,56,64,45,82,74,59,58,73,59,91,82,49,83,66,65,49,72,29,34,40,37,40,34,39,27,40,37,41,34,46,32,41,42,49,70,62,72,95,38,34,37,40,33,44,32,44,33,41,33,36,39,74,43,51,48,57,46,68,47,61,87,67,88,49,66,68,58,53,51,52,50,53,52,51,33,53,51,52,24,54,50,42,38,75,63,36,64,45,70,33,42,36,43,36,45,30,34,49,74,108

Sequence (298 aa):
MPAPSRALLGAAALTIIALPHWAYAAEPQSPATASFALIPEPAPTAETFPAPPPTPAQAPAPVVDRGEPTNPRPEPVFAPAPVQSDPVRDTAPAEEAKSGGASDQWMLSLEGVTRIPVDVGGQIIFETPIGLRFGGGYGAIPSAYVNVVTGAASNASGSDLSIFDGGHVWRAQIGMRPIPKLGFYLDAGYAKVTLNGSVDPASFGTITGVTLYPSGVTTTLDMWFAELGYQGHVGDRVVLGLGVGLMGTMSSSTQVDEPSQNTTAQALTAEATNTVDQQIERYGFIPNLTLRLGFDLL

pLDDT: mean 77.88, std 21.45, range [25.72, 98.69]